Protein AF-A0A521QJ31-F1 (afdb_monomer)

Radius of gyration: 29.74 Å; Cα contacts (8 Å, |Δi|>4): 534; chains: 1; bounding box: 74×97×66 Å

Sequence (325 aa):
MDFHLERGLRLHTEPQYKNLYKWAINEVNAEGRPIGGDQIPWRWSLDFTATSCVLRDSFQIRQPLGFSFTTSNSDGTTSQQETGGQEDRSERSQVIRLELRPGSPRDTDGYDRQTKFSMFGTDRTIQKFELCITSLASNDEQERCTVWGCPSYTTEIDFRDETTDDCIVFSLSVKPEAFTRYIEKIDRGLVDDVHFSVGHVDGFYSEWSPSISTSRVKVLTSDQEHKVTLPTDREFEVPRLGRIGEVSLSINRHLELVDNPPHAHAVEPKTEVGAGIELRAPQATTNLQALTDSPMMHVLQSLKRAAWLSAWALGLLLVVILLRR

Foldseek 3Di:
DAFPFQWAKAKAQDFPPCVVDRIFMFTAHPVRHGDDHGWDQQFFKWKKWFPDKDKDKDKDWDDPPQPQDFDQDPVRDTDRDRPPDPPGDIDIWIKIKTWIATDDVVCVPDPQQGAFEDARRDPDTAPTEMEIEGEDPAPPDDKFKFKAWADWDWDQDPNDTDIDHTYMYMYTYDHPVVVVVVVVCVVVVQFPIKMKMFGRFFQWIDHDDPDSGDNYIYGAADCVRHPYHYDPPDDDDRGHGIHTPDIDMDGHGDDPDDPPPPDDDDDDDDDDDDDDDDDDDDDPDDPPPPPPPDPVVVVVVVVVVVVVVVVVVVVVVVVVVVVVD

Solvent-accessible surface area (backbone atoms only — not comparable to full-atom values): 19413 Å² total; per-residue (Å²): 122,52,66,74,62,79,33,46,39,34,60,35,70,76,35,97,56,49,93,82,34,74,47,24,39,29,36,17,45,97,88,67,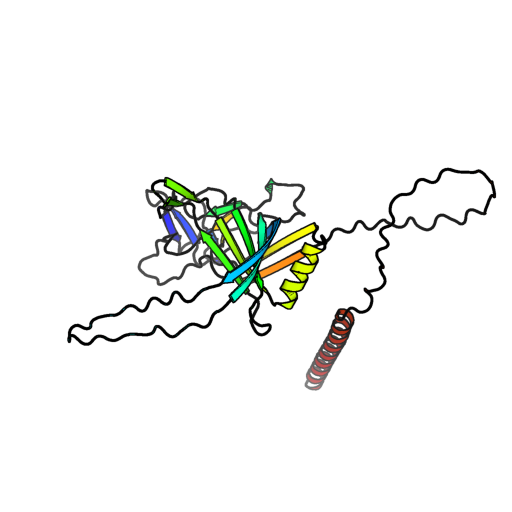47,76,49,84,65,56,30,31,82,40,57,56,66,47,45,24,25,49,79,43,78,44,81,46,81,45,75,46,77,52,74,73,77,83,74,74,59,75,49,72,44,97,86,73,50,74,50,79,58,76,74,75,80,66,69,80,53,71,48,74,50,58,38,42,39,30,38,38,40,67,30,56,82,86,50,76,91,42,80,88,64,43,46,41,39,20,42,63,28,50,87,56,69,53,74,45,34,34,41,38,37,34,55,42,95,45,80,87,59,79,68,47,52,36,38,47,56,46,71,27,28,41,43,78,55,95,93,36,83,46,74,47,70,37,36,38,40,36,41,37,37,34,40,46,72,59,42,51,55,50,50,55,33,54,78,68,69,53,59,71,48,39,40,39,35,43,17,39,35,35,15,35,20,21,62,88,61,101,55,84,62,62,59,50,35,37,37,36,42,50,66,91,80,50,63,64,46,68,62,94,89,58,97,72,88,76,70,32,43,37,53,47,73,38,80,48,78,47,78,39,63,87,73,87,77,76,76,74,73,76,80,76,71,93,73,76,89,78,90,78,91,80,86,87,84,89,83,89,74,89,82,81,83,74,83,88,77,84,76,83,86,54,75,64,61,60,54,58,53,53,52,55,54,52,55,53,52,54,53,51,52,53,52,52,51,53,52,54,58,60,75,73,108

Structure (mmCIF, N/CA/C/O backbone):
data_AF-A0A521QJ31-F1
#
_entry.id   AF-A0A521QJ31-F1
#
loop_
_atom_site.group_PDB
_atom_site.id
_atom_site.type_symbol
_atom_site.label_atom_id
_atom_site.label_alt_id
_atom_site.label_comp_id
_atom_site.label_asym_id
_atom_site.label_entity_id
_atom_site.label_seq_id
_atom_site.pdbx_PDB_ins_code
_atom_site.Cartn_x
_atom_site.Cartn_y
_atom_site.Cartn_z
_atom_site.occupancy
_atom_site.B_iso_or_equiv
_atom_site.auth_seq_id
_atom_site.auth_comp_id
_atom_site.auth_asym_id
_atom_site.auth_atom_id
_atom_site.pdbx_PDB_model_num
ATOM 1 N N . MET A 1 1 ? -20.175 8.462 -5.885 1.00 88.44 1 MET A N 1
ATOM 2 C CA . MET A 1 1 ? -19.552 7.166 -5.565 1.00 88.44 1 MET A CA 1
ATOM 3 C C . MET A 1 1 ? -20.088 6.766 -4.219 1.00 88.44 1 MET A C 1
ATOM 5 O O . MET A 1 1 ? -19.939 7.544 -3.280 1.00 88.44 1 MET A O 1
ATOM 9 N N . ASP A 1 2 ? -20.722 5.605 -4.154 1.00 93.94 2 ASP A N 1
ATOM 10 C CA . ASP A 1 2 ? -21.315 5.109 -2.918 1.00 93.94 2 ASP A CA 1
ATOM 11 C C . ASP A 1 2 ? -20.394 4.041 -2.339 1.00 93.94 2 ASP A C 1
ATOM 13 O O . ASP A 1 2 ? -20.314 2.926 -2.853 1.00 93.94 2 ASP A O 1
ATOM 17 N N . PHE A 1 3 ? -19.640 4.412 -1.304 1.00 97.31 3 PHE A N 1
ATOM 18 C CA . PHE A 1 3 ? -18.708 3.504 -0.642 1.00 97.31 3 PHE A CA 1
ATOM 19 C C . PHE A 1 3 ? -19.457 2.496 0.231 1.00 97.31 3 PHE A C 1
ATOM 21 O O . PHE A 1 3 ? -20.322 2.851 1.034 1.00 97.31 3 PHE A O 1
ATOM 28 N N . HIS A 1 4 ? -19.084 1.227 0.116 1.00 97.75 4 HIS A N 1
ATOM 29 C CA . HIS A 1 4 ? -19.705 0.114 0.824 1.00 97.75 4 HIS A CA 1
ATOM 30 C C . HIS A 1 4 ? -19.097 -0.067 2.224 1.00 97.75 4 HIS A C 1
ATOM 32 O O . HIS A 1 4 ? -18.403 -1.052 2.496 1.00 97.75 4 HIS A O 1
ATOM 38 N N . LEU A 1 5 ? -19.332 0.888 3.124 1.00 97.69 5 LEU A N 1
ATOM 39 C CA . LEU A 1 5 ? -18.889 0.822 4.521 1.00 97.69 5 LEU A CA 1
ATOM 40 C C . LEU A 1 5 ? -20.028 0.363 5.438 1.00 97.69 5 LEU A C 1
ATOM 42 O O . LEU A 1 5 ? -21.150 0.853 5.347 1.00 97.69 5 LEU A O 1
ATOM 46 N N . GLU A 1 6 ? -19.736 -0.564 6.348 1.00 97.75 6 GLU A N 1
ATOM 47 C CA . GLU A 1 6 ? -20.725 -1.182 7.245 1.00 97.75 6 GLU A CA 1
ATOM 48 C C . GLU A 1 6 ? -20.716 -0.553 8.648 1.00 97.75 6 GLU A C 1
ATOM 50 O O . GLU A 1 6 ? -21.650 -0.741 9.430 1.00 97.75 6 GLU A O 1
ATOM 55 N N . ARG A 1 7 ? -19.637 0.156 9.004 1.00 98.06 7 ARG A N 1
ATOM 56 C CA . ARG A 1 7 ? -19.376 0.659 10.360 1.00 98.06 7 ARG A CA 1
ATOM 57 C C . ARG A 1 7 ? -18.834 2.079 10.319 1.00 98.06 7 ARG A C 1
ATOM 59 O O . ARG A 1 7 ? -18.103 2.455 9.406 1.00 98.06 7 ARG A O 1
ATOM 66 N N . GLY A 1 8 ? -19.159 2.850 11.352 1.00 98.06 8 GLY A N 1
ATOM 67 C CA . GLY A 1 8 ? -18.552 4.157 11.581 1.00 98.06 8 GLY A CA 1
ATOM 68 C C . GLY A 1 8 ? -17.156 4.028 12.184 1.00 98.06 8 GLY A C 1
ATOM 69 O O . GLY A 1 8 ? -16.793 2.979 12.714 1.00 98.06 8 GLY A O 1
ATOM 70 N N . LEU A 1 9 ? -16.385 5.115 12.158 1.00 98.25 9 LEU A N 1
ATOM 71 C CA . LEU A 1 9 ? -15.054 5.183 12.761 1.00 98.25 9 LEU A CA 1
ATOM 72 C C . LEU A 1 9 ? -15.010 6.286 13.818 1.00 98.25 9 LEU A C 1
ATOM 74 O O . LEU A 1 9 ? -15.545 7.383 13.617 1.00 98.25 9 LEU A O 1
ATOM 78 N N . ARG A 1 10 ? -14.340 6.015 14.938 1.00 97.38 10 ARG A N 1
ATOM 79 C CA . ARG A 1 10 ? -14.150 6.979 16.026 1.00 97.38 10 ARG A CA 1
ATOM 80 C C . ARG A 1 10 ? -12.715 6.950 16.533 1.00 97.38 10 ARG A C 1
ATOM 82 O O . ARG A 1 10 ? -12.169 5.877 16.788 1.00 97.38 10 ARG A O 1
ATOM 89 N N . LEU A 1 11 ? -12.137 8.133 16.735 1.00 97.44 11 LEU A N 1
ATOM 90 C CA . LEU A 1 11 ? -10.867 8.276 17.440 1.00 97.44 11 LEU A CA 1
ATOM 91 C C . LEU A 1 11 ? -11.075 8.023 18.941 1.00 97.44 11 LEU A C 1
ATOM 93 O O . LEU A 1 11 ? -11.927 8.646 19.574 1.00 97.44 11 LEU A O 1
ATOM 97 N N . HIS A 1 12 ? -10.281 7.127 19.515 1.00 96.12 12 HIS A N 1
ATOM 98 C CA . HIS A 1 12 ? -10.313 6.764 20.925 1.00 96.12 12 HIS A CA 1
ATOM 99 C C . HIS A 1 12 ? -9.060 7.291 21.634 1.00 96.12 12 HIS A C 1
ATOM 101 O O . HIS A 1 12 ? -7.941 6.891 21.319 1.00 96.12 12 HIS A O 1
ATOM 107 N N . THR A 1 13 ? -9.233 8.212 22.585 1.00 95.19 13 THR A N 1
ATOM 108 C CA . THR A 1 13 ? -8.124 8.894 23.284 1.00 95.19 13 THR A CA 1
ATOM 109 C C . THR A 1 13 ? -7.684 8.217 24.581 1.00 95.19 13 THR A C 1
ATOM 111 O O . THR A 1 13 ? -6.705 8.647 25.186 1.00 95.19 13 THR A O 1
ATOM 114 N N . GLU A 1 14 ? -8.392 7.178 25.023 1.00 95.44 14 GLU A N 1
ATOM 115 C CA . GLU A 1 14 ? -8.079 6.421 26.240 1.00 95.44 14 GLU A CA 1
ATOM 116 C C . GLU A 1 14 ? -7.943 4.917 25.941 1.00 95.44 14 GLU A C 1
ATOM 118 O O . GLU A 1 14 ? -8.670 4.105 26.512 1.00 95.44 14 GLU A O 1
ATOM 123 N N . PRO A 1 15 ? -7.023 4.518 25.040 1.00 95.81 15 PRO A N 1
ATOM 124 C CA . PRO A 1 15 ? -6.891 3.120 24.654 1.00 95.81 15 PRO A CA 1
ATOM 125 C C . PRO A 1 15 ? -6.447 2.247 25.834 1.00 95.81 15 PRO A C 1
ATOM 127 O O . PRO A 1 15 ? -5.808 2.720 26.783 1.00 95.81 15 PRO A O 1
ATOM 130 N N . GLN A 1 16 ? -6.708 0.943 25.736 1.00 94.62 16 GLN A N 1
ATOM 131 C CA . GLN A 1 16 ? -6.371 -0.050 26.762 1.00 94.62 16 GLN A CA 1
ATOM 132 C C . GLN A 1 16 ? -4.899 0.040 27.206 1.00 94.62 16 GLN A C 1
ATOM 134 O O . GLN A 1 16 ? -4.592 -0.071 28.393 1.00 94.62 16 GLN A O 1
ATOM 139 N N . TYR A 1 17 ? -3.993 0.302 26.260 1.00 93.62 17 TYR A N 1
ATOM 140 C CA . TYR A 1 17 ? -2.549 0.419 26.478 1.00 93.62 17 TYR A CA 1
ATOM 141 C C . TYR A 1 17 ? -2.056 1.870 26.369 1.00 93.62 17 TYR A C 1
ATOM 143 O O . TYR A 1 17 ? -1.097 2.167 25.651 1.00 93.62 17 TYR A O 1
ATOM 151 N N . LYS A 1 18 ? -2.703 2.799 27.087 1.00 94.75 18 LYS A N 1
ATOM 152 C CA . LYS A 1 18 ? -2.396 4.245 27.039 1.00 94.75 18 LYS A CA 1
ATOM 153 C C . LYS A 1 18 ? -0.948 4.636 27.369 1.00 94.75 18 LYS A C 1
ATOM 155 O O . LYS A 1 18 ? -0.493 5.720 27.016 1.00 94.75 18 LYS A O 1
ATOM 160 N N . ASN A 1 19 ? -0.225 3.772 28.079 1.00 94.75 19 ASN A N 1
ATOM 161 C CA . ASN A 1 19 ? 1.196 3.939 28.385 1.00 94.75 19 ASN A CA 1
ATOM 162 C C . ASN A 1 19 ? 2.100 3.728 27.159 1.00 94.75 19 ASN A C 1
ATOM 164 O O . ASN A 1 19 ? 3.226 4.219 27.152 1.00 94.75 19 ASN A O 1
ATOM 168 N N . LEU A 1 20 ? 1.619 3.004 26.145 1.00 94.12 20 LEU A N 1
ATOM 169 C CA . LEU A 1 20 ? 2.332 2.734 24.897 1.00 94.12 20 LEU A CA 1
ATOM 170 C C . LEU A 1 20 ? 1.804 3.598 23.744 1.00 94.12 20 LEU A C 1
ATOM 172 O O . LEU A 1 20 ? 2.589 4.073 22.923 1.00 94.12 20 LEU A O 1
ATOM 176 N N . TYR A 1 21 ? 0.491 3.844 23.704 1.00 94.50 21 TYR A N 1
ATOM 177 C CA . TYR A 1 21 ? -0.170 4.568 22.617 1.00 94.50 21 TYR A CA 1
ATOM 178 C C . TYR A 1 21 ? -1.098 5.642 23.167 1.00 94.50 21 TYR A C 1
ATOM 180 O O . TYR A 1 21 ? -1.925 5.382 24.029 1.00 94.50 21 TYR A O 1
ATOM 188 N N . LYS A 1 22 ? -0.984 6.866 22.648 1.00 95.69 22 LYS A N 1
ATOM 189 C CA . LYS A 1 22 ? -1.794 8.003 23.117 1.00 95.69 22 LYS A CA 1
ATOM 190 C C . LYS A 1 22 ? -3.234 7.985 22.596 1.00 95.69 22 LYS A C 1
ATOM 192 O O . LYS A 1 22 ? -4.064 8.732 23.101 1.00 95.69 22 LYS A O 1
ATOM 197 N N . TRP A 1 23 ? -3.494 7.206 21.553 1.00 96.81 23 TRP A N 1
ATOM 198 C CA . TRP A 1 23 ? -4.778 7.119 20.873 1.00 96.81 23 TRP A CA 1
ATOM 199 C C . TRP A 1 23 ? -4.849 5.822 20.058 1.00 96.81 23 TRP A C 1
ATOM 201 O O . TRP A 1 23 ? -3.821 5.201 19.776 1.00 96.81 23 TRP A O 1
ATOM 211 N N . ALA A 1 24 ? -6.064 5.445 19.681 1.00 97.81 24 ALA A N 1
ATOM 212 C CA . ALA A 1 24 ? -6.381 4.360 18.762 1.00 97.81 24 ALA A CA 1
ATOM 213 C C . ALA A 1 24 ? -7.616 4.729 17.924 1.00 97.81 24 ALA A C 1
ATOM 215 O O . ALA A 1 24 ? -8.259 5.752 18.169 1.00 97.81 24 ALA A O 1
ATOM 216 N N . ILE A 1 25 ? -7.964 3.904 16.942 1.00 98.31 25 ILE A N 1
ATOM 217 C CA . ILE A 1 25 ? -9.229 3.987 16.203 1.00 98.31 25 ILE A CA 1
ATOM 218 C C . ILE A 1 25 ? -10.083 2.785 16.592 1.00 98.31 25 ILE A C 1
ATOM 220 O O . ILE A 1 25 ? -9.584 1.661 16.655 1.00 98.31 25 ILE A O 1
ATOM 224 N N . ASN A 1 26 ? -11.375 3.011 16.821 1.00 98.31 26 ASN A N 1
ATOM 225 C CA . ASN A 1 26 ? -12.352 1.932 16.909 1.00 98.31 26 ASN A CA 1
ATOM 226 C C . ASN A 1 26 ? -13.338 2.021 15.747 1.00 98.31 26 ASN A C 1
ATOM 228 O O . ASN A 1 26 ? -13.787 3.110 15.373 1.00 98.31 26 ASN A O 1
ATOM 232 N N . GLU A 1 27 ? -13.723 0.858 15.232 1.00 98.44 27 GLU A N 1
ATOM 233 C CA . GLU A 1 27 ? -14.945 0.729 14.447 1.00 98.44 27 GLU A CA 1
ATOM 234 C C . GLU A 1 27 ? -16.137 0.785 15.406 1.00 98.44 27 GLU A C 1
ATOM 236 O O . GLU A 1 27 ? -16.082 0.239 16.508 1.00 98.44 27 GLU A O 1
ATOM 241 N N . VAL A 1 28 ? -17.213 1.460 15.016 1.00 98.38 28 VAL A N 1
ATOM 242 C CA . VAL A 1 28 ? -18.441 1.568 15.805 1.00 98.38 28 VAL A CA 1
ATOM 243 C C . VAL A 1 28 ? -19.641 1.100 14.994 1.00 98.38 28 VAL A C 1
ATOM 245 O O . VAL A 1 28 ? -19.730 1.332 13.788 1.00 98.38 28 VAL A O 1
ATOM 248 N N . ASN A 1 29 ? -20.573 0.430 15.662 1.00 97.88 29 ASN A N 1
ATOM 249 C CA . ASN A 1 29 ? -21.827 -0.004 15.058 1.00 97.88 29 ASN A CA 1
ATOM 250 C C . ASN A 1 29 ? -22.826 1.162 14.901 1.00 97.88 29 ASN A C 1
ATOM 252 O O . ASN A 1 29 ? -22.534 2.302 15.271 1.00 97.88 29 ASN A O 1
ATOM 256 N N . ALA A 1 30 ? -24.023 0.871 14.382 1.00 97.25 30 ALA A N 1
ATOM 257 C CA . ALA A 1 30 ? -25.091 1.859 14.209 1.00 97.25 30 ALA A CA 1
ATOM 258 C C . ALA A 1 30 ? -25.530 2.537 15.525 1.00 97.25 30 ALA A C 1
ATOM 260 O O . ALA A 1 30 ? -25.924 3.700 15.513 1.00 97.25 30 ALA A O 1
ATOM 261 N N . GLU A 1 31 ? -25.408 1.861 16.673 1.00 97.62 31 GLU A N 1
ATOM 262 C CA . GLU A 1 31 ? -25.688 2.436 17.997 1.00 97.62 31 GLU A CA 1
ATOM 263 C C . GLU A 1 31 ? -24.493 3.206 18.596 1.00 97.62 31 GLU A C 1
ATOM 265 O O . GLU A 1 31 ? -24.546 3.634 19.751 1.00 97.62 31 GLU A O 1
ATOM 270 N N . GLY A 1 32 ? -23.392 3.363 17.852 1.00 96.75 32 GLY A N 1
ATOM 271 C CA . GLY A 1 32 ? -22.175 4.042 18.306 1.00 96.75 32 GLY A CA 1
ATOM 272 C C . GLY A 1 32 ? -21.333 3.241 19.309 1.00 96.75 32 GLY A C 1
ATOM 273 O O . GLY A 1 32 ? -20.433 3.799 19.949 1.00 96.75 32 GLY A O 1
ATOM 274 N N . ARG A 1 33 ? -21.608 1.942 19.474 1.00 97.75 33 ARG A N 1
ATOM 275 C CA . ARG A 1 33 ? -20.837 1.037 20.337 1.00 97.75 33 ARG A CA 1
ATOM 276 C C . ARG A 1 33 ? -19.605 0.520 19.593 1.00 97.75 33 ARG A C 1
ATOM 278 O O . ARG A 1 33 ? -19.727 0.171 18.419 1.00 97.75 33 ARG A O 1
ATOM 285 N N . PRO A 1 34 ? -18.437 0.444 20.252 1.00 97.38 34 PRO A N 1
ATOM 286 C CA . PRO A 1 34 ? -17.227 -0.074 19.625 1.00 97.38 34 PRO A CA 1
ATOM 287 C C . PRO A 1 34 ? -17.371 -1.559 19.258 1.00 97.38 34 PRO A C 1
ATOM 289 O O . PRO A 1 34 ? -17.952 -2.339 20.015 1.00 97.38 34 PRO A O 1
ATOM 292 N N . ILE A 1 35 ? -16.821 -1.936 18.105 1.00 97.06 35 ILE A N 1
ATOM 293 C CA . ILE A 1 35 ? -16.657 -3.310 17.624 1.00 97.06 35 ILE A CA 1
ATOM 294 C C . ILE A 1 35 ? -15.154 -3.586 17.489 1.00 97.06 35 ILE A C 1
ATOM 296 O O . ILE A 1 35 ? -14.428 -2.790 16.896 1.00 97.06 35 ILE A O 1
ATOM 300 N N . GLY A 1 36 ? -14.703 -4.736 17.995 1.00 96.12 36 GLY A N 1
ATOM 301 C CA . GLY A 1 36 ? -13.293 -5.135 17.943 1.00 96.12 36 GLY A CA 1
ATOM 302 C C . GLY A 1 36 ? -12.413 -4.404 18.961 1.00 96.12 36 GLY A C 1
ATOM 303 O O . GLY A 1 36 ? -12.913 -3.713 19.853 1.00 96.12 36 GLY A O 1
ATOM 304 N N . GLY A 1 37 ? -11.099 -4.611 18.862 1.00 96.69 37 GLY A N 1
ATOM 305 C CA . GLY A 1 37 ? -10.112 -3.962 19.722 1.00 96.69 37 GLY A CA 1
ATOM 306 C C . GLY A 1 37 ? -9.680 -2.572 19.245 1.00 96.69 37 GLY A C 1
ATOM 307 O O . GLY A 1 37 ? -10.055 -2.094 18.170 1.00 96.69 37 GLY A O 1
ATOM 308 N N . ASP A 1 38 ? -8.839 -1.934 20.057 1.00 98.12 38 ASP A N 1
ATOM 309 C CA . ASP A 1 38 ? -8.151 -0.690 19.711 1.00 98.12 38 ASP A CA 1
ATOM 310 C C . ASP A 1 38 ? -7.189 -0.912 18.535 1.00 98.12 38 ASP A C 1
ATOM 312 O O . ASP A 1 38 ? -6.227 -1.674 18.646 1.00 98.12 38 ASP A O 1
ATOM 316 N N . GLN A 1 39 ? -7.426 -0.218 17.419 1.00 98.25 39 GLN A N 1
ATOM 317 C CA . GLN A 1 39 ? -6.543 -0.242 16.255 1.00 98.25 39 GLN A CA 1
ATOM 318 C C . GLN A 1 39 ? -5.505 0.876 16.373 1.00 98.25 39 GLN A C 1
ATOM 320 O O . GLN A 1 39 ? -5.842 2.062 16.385 1.00 98.25 39 GLN A O 1
ATOM 325 N N . ILE A 1 40 ? -4.233 0.506 16.451 1.00 98.06 40 ILE A N 1
ATOM 326 C CA . ILE A 1 40 ? -3.090 1.412 16.603 1.00 98.06 40 ILE A CA 1
ATOM 327 C C . ILE A 1 40 ? -2.230 1.412 15.334 1.00 98.06 40 ILE A C 1
ATOM 329 O O . ILE A 1 40 ? -2.221 0.407 14.622 1.00 98.06 40 ILE A O 1
ATOM 333 N N . PRO A 1 41 ? -1.494 2.499 15.029 1.00 97.94 41 PRO A N 1
ATOM 334 C CA . PRO A 1 41 ? -0.629 2.539 13.854 1.00 97.94 41 PRO A CA 1
ATOM 335 C C . PRO A 1 41 ? 0.368 1.377 13.828 1.00 97.94 41 PRO A C 1
ATOM 337 O O . PRO A 1 41 ? 1.163 1.205 14.760 1.00 97.94 41 PRO A O 1
ATOM 340 N N . TRP A 1 42 ? 0.349 0.606 12.744 1.00 97.75 42 TRP A N 1
ATOM 341 C CA . TRP A 1 42 ? 1.284 -0.486 12.517 1.00 97.75 42 TRP A CA 1
ATOM 342 C C . TRP A 1 42 ? 2.604 0.064 11.979 1.00 97.75 42 TRP A C 1
ATOM 344 O O . TRP A 1 42 ? 2.645 0.739 10.953 1.00 97.75 42 TRP A O 1
ATOM 354 N N . ARG A 1 43 ? 3.701 -0.197 12.694 1.00 96.38 43 ARG A N 1
ATOM 355 C CA . ARG A 1 43 ? 5.019 0.376 12.369 1.00 96.38 43 ARG A CA 1
ATOM 356 C C . ARG A 1 43 ? 6.005 -0.617 11.771 1.00 96.38 43 ARG A C 1
ATOM 358 O O . ARG A 1 43 ? 6.975 -0.180 11.167 1.00 96.38 43 ARG A O 1
ATOM 365 N N . TRP A 1 44 ? 5.773 -1.913 11.941 1.00 96.81 44 TRP A N 1
ATOM 366 C CA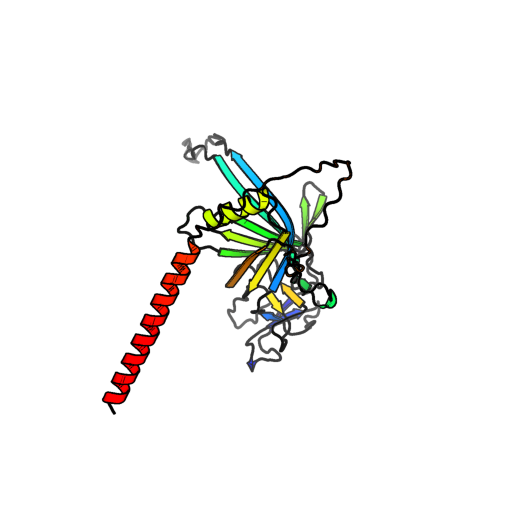 . TRP A 1 44 ? 6.681 -2.949 11.457 1.00 96.81 44 TRP A CA 1
ATOM 367 C C . TRP A 1 44 ? 6.491 -3.216 9.966 1.00 96.81 44 TRP A C 1
ATOM 369 O O . TRP A 1 44 ? 5.500 -2.798 9.364 1.00 96.81 44 TRP A O 1
ATOM 379 N N . SER A 1 45 ? 7.453 -3.919 9.378 1.00 96.88 45 SER A N 1
ATOM 380 C CA . SER A 1 45 ? 7.414 -4.283 7.968 1.00 96.88 45 SER A CA 1
ATOM 381 C C . SER A 1 45 ? 6.308 -5.299 7.674 1.00 96.88 45 SER A C 1
ATOM 383 O O . SER A 1 45 ? 5.978 -6.151 8.501 1.00 96.88 45 SER A O 1
ATOM 385 N N . LEU A 1 46 ? 5.730 -5.191 6.484 1.00 97.19 46 LEU A N 1
ATOM 386 C CA . LEU A 1 46 ? 4.775 -6.122 5.905 1.00 97.19 46 LEU A CA 1
ATOM 387 C C . LEU A 1 46 ? 5.317 -6.566 4.556 1.00 97.19 46 LEU A C 1
ATOM 389 O O . LEU A 1 46 ? 5.650 -5.734 3.710 1.00 97.19 46 LEU A O 1
ATOM 393 N N . ASP A 1 47 ? 5.390 -7.877 4.376 1.00 96.50 47 ASP A N 1
ATOM 394 C CA . ASP A 1 47 ? 5.930 -8.488 3.173 1.00 96.50 47 ASP A CA 1
ATOM 395 C C . ASP A 1 47 ? 4.819 -8.848 2.191 1.00 96.50 47 ASP A C 1
ATOM 397 O O . ASP A 1 47 ? 3.700 -9.201 2.570 1.00 96.50 47 ASP A O 1
ATOM 401 N N . PHE A 1 48 ? 5.162 -8.780 0.915 1.00 97.06 48 PHE A N 1
ATOM 402 C CA . PHE A 1 48 ? 4.335 -9.136 -0.218 1.00 97.06 48 PHE A CA 1
ATOM 403 C C . PHE A 1 48 ? 5.186 -9.908 -1.225 1.00 97.06 48 PHE A C 1
ATOM 405 O O . PHE A 1 48 ? 6.349 -9.583 -1.475 1.00 97.06 48 PHE A O 1
ATOM 412 N N . THR A 1 49 ? 4.581 -10.909 -1.847 1.00 96.88 49 THR A N 1
ATOM 413 C CA . THR A 1 49 ? 5.173 -11.690 -2.933 1.00 96.88 49 THR A CA 1
ATOM 414 C C . THR A 1 49 ? 4.420 -11.392 -4.218 1.00 96.88 49 THR A C 1
ATOM 416 O O . THR A 1 49 ? 3.189 -11.458 -4.229 1.00 96.88 49 THR A O 1
ATOM 419 N N . ALA A 1 50 ? 5.126 -11.082 -5.302 1.00 97.56 50 ALA A N 1
ATOM 420 C CA . ALA A 1 50 ? 4.482 -10.904 -6.595 1.00 97.56 50 ALA A CA 1
ATOM 421 C C . ALA A 1 50 ? 3.964 -12.240 -7.144 1.00 97.56 50 ALA A C 1
ATOM 423 O O . ALA A 1 50 ? 4.670 -13.246 -7.127 1.00 97.56 50 ALA A O 1
ATOM 424 N N . THR A 1 51 ? 2.736 -12.237 -7.652 1.00 96.81 51 THR A N 1
ATOM 425 C CA . THR A 1 51 ? 2.092 -13.382 -8.315 1.00 96.81 51 THR A CA 1
ATOM 426 C C . THR A 1 51 ? 2.017 -13.215 -9.828 1.00 96.81 51 THR A C 1
ATOM 428 O O . THR A 1 51 ? 1.826 -14.192 -10.544 1.00 96.81 51 THR A O 1
ATOM 431 N N . SER A 1 52 ? 2.169 -11.985 -10.320 1.00 97.81 52 SER A N 1
ATOM 432 C CA . SER A 1 52 ? 2.189 -11.640 -11.740 1.00 97.81 52 SER A CA 1
ATOM 433 C C . SER A 1 52 ? 3.110 -10.443 -11.962 1.00 97.81 52 SER A C 1
ATOM 435 O O . SER A 1 52 ? 3.251 -9.597 -11.076 1.00 97.81 52 SER A O 1
ATOM 437 N N . CYS A 1 53 ? 3.734 -10.366 -13.138 1.00 98.00 53 CYS A N 1
ATOM 438 C CA . CYS A 1 53 ? 4.592 -9.261 -13.552 1.00 98.00 53 CYS A CA 1
ATOM 439 C C . CYS A 1 53 ? 4.298 -8.896 -15.009 1.00 98.00 53 CYS A C 1
ATOM 441 O O . CYS A 1 53 ? 4.438 -9.727 -15.905 1.00 98.00 53 CYS A O 1
ATOM 443 N N . VAL A 1 54 ? 3.925 -7.641 -15.251 1.00 97.75 54 VAL A N 1
ATOM 444 C CA . VAL A 1 54 ? 3.610 -7.106 -16.578 1.00 97.75 54 VAL A CA 1
ATOM 445 C C . VAL A 1 54 ? 4.473 -5.879 -16.842 1.00 97.75 54 VAL A C 1
ATOM 447 O O . VAL A 1 54 ? 4.360 -4.871 -16.145 1.00 97.75 54 VAL A O 1
ATOM 450 N N . LEU A 1 55 ? 5.303 -5.941 -17.882 1.00 97.50 55 LEU A N 1
ATOM 451 C CA . LEU A 1 55 ? 5.966 -4.763 -18.435 1.00 97.50 55 LEU A CA 1
ATOM 452 C C . LEU A 1 55 ? 5.034 -4.107 -19.457 1.00 97.50 55 LEU A C 1
ATOM 454 O O . LEU A 1 55 ? 4.719 -4.693 -20.492 1.00 97.50 55 LEU A O 1
ATOM 458 N N . ARG A 1 56 ? 4.582 -2.887 -19.166 1.00 97.06 56 ARG A N 1
ATOM 459 C CA . ARG A 1 56 ? 3.749 -2.087 -20.064 1.00 97.06 56 ARG A CA 1
ATOM 460 C C . ARG A 1 56 ? 4.581 -0.972 -20.679 1.00 97.06 56 ARG A C 1
ATOM 462 O O . ARG A 1 56 ? 5.110 -0.130 -19.960 1.00 97.06 56 ARG A O 1
ATOM 469 N N . ASP A 1 57 ? 4.622 -0.935 -22.004 1.00 95.50 57 ASP A N 1
ATOM 470 C CA . ASP A 1 57 ? 5.114 0.203 -22.779 1.00 95.50 57 ASP A CA 1
ATOM 471 C C . ASP A 1 57 ? 3.916 0.983 -23.325 1.00 95.50 57 ASP A C 1
ATOM 473 O O . ASP A 1 57 ? 2.948 0.403 -23.824 1.00 95.50 57 ASP A O 1
ATOM 477 N N . SER A 1 58 ? 3.941 2.299 -23.172 1.00 92.88 58 SER A N 1
ATOM 478 C CA . SER A 1 58 ? 2.871 3.184 -23.603 1.00 92.88 58 SER A CA 1
ATOM 479 C C . SER A 1 58 ? 3.446 4.429 -24.255 1.00 92.88 58 SER A C 1
ATOM 481 O O . SER A 1 58 ? 4.480 4.956 -23.849 1.00 92.88 58 SER A O 1
ATOM 483 N N . PHE A 1 59 ? 2.759 4.901 -25.284 1.00 91.81 59 PHE A N 1
ATOM 484 C CA . PHE A 1 59 ? 3.134 6.088 -26.027 1.00 91.81 59 PHE A CA 1
ATOM 485 C C . PHE A 1 59 ? 1.877 6.907 -26.279 1.00 91.81 59 PHE A C 1
ATOM 487 O O . PHE A 1 59 ? 0.892 6.393 -26.813 1.00 91.81 59 PHE A O 1
ATOM 494 N N . GLN A 1 60 ? 1.903 8.167 -25.861 1.00 87.69 60 GLN A N 1
ATOM 495 C CA . GLN A 1 60 ? 0.805 9.098 -26.037 1.00 87.69 60 GLN A CA 1
ATOM 496 C C . GLN A 1 60 ? 1.265 10.262 -26.914 1.00 87.69 60 GLN A C 1
ATOM 498 O O . GLN A 1 60 ? 2.207 10.977 -26.574 1.00 87.69 60 GLN A O 1
ATOM 503 N N . ILE A 1 61 ? 0.559 10.471 -28.027 1.00 86.88 61 ILE A N 1
ATOM 504 C CA . ILE A 1 61 ? 0.651 11.703 -28.814 1.00 86.88 61 ILE A CA 1
ATOM 505 C C . ILE A 1 61 ? -0.491 12.597 -28.357 1.00 86.88 61 ILE A C 1
ATOM 507 O O . ILE A 1 61 ? -1.661 12.269 -28.563 1.00 86.88 61 ILE A O 1
ATOM 511 N N . ARG A 1 62 ? -0.163 13.731 -27.743 1.00 82.00 62 ARG A N 1
ATOM 512 C CA . ARG A 1 62 ? -1.136 14.801 -27.530 1.00 82.00 62 ARG A CA 1
ATOM 513 C C . ARG A 1 62 ? -1.047 15.740 -28.719 1.00 82.00 62 ARG A C 1
ATOM 515 O O . ARG A 1 62 ? -0.136 16.553 -28.780 1.00 82.00 62 ARG A O 1
ATOM 522 N N . GLN A 1 63 ? -1.975 15.597 -29.662 1.00 79.31 63 GLN A N 1
ATOM 523 C CA . GLN A 1 63 ? -2.141 16.610 -30.696 1.00 79.31 63 GLN A CA 1
ATOM 524 C C . GLN A 1 63 ? -2.761 17.847 -30.041 1.00 79.31 63 GLN A C 1
ATOM 526 O O . GLN A 1 63 ? -3.770 17.699 -29.338 1.00 79.31 63 GLN A O 1
ATOM 531 N N . PRO A 1 64 ? -2.202 19.049 -30.239 1.00 73.50 64 PRO A N 1
ATOM 532 C CA . PRO A 1 64 ? -2.872 20.268 -29.837 1.00 73.50 64 PRO A CA 1
ATOM 533 C C . PRO A 1 64 ? -4.171 20.338 -30.635 1.00 73.50 64 PRO A C 1
ATOM 535 O O . PRO A 1 64 ? -4.180 20.592 -31.839 1.00 73.50 64 PRO A O 1
ATOM 538 N N . LEU A 1 65 ? -5.291 20.058 -29.971 1.00 67.25 65 LEU A N 1
ATOM 539 C CA . LEU A 1 65 ? -6.595 20.369 -30.523 1.00 67.25 65 LEU A CA 1
ATOM 540 C C . LEU A 1 65 ? -6.648 21.892 -30.610 1.00 67.25 65 LEU A C 1
ATOM 542 O O . LEU A 1 65 ? -6.876 22.566 -29.609 1.00 67.25 65 LEU A O 1
ATOM 546 N N . GLY A 1 66 ? -6.366 22.424 -31.800 1.00 60.66 66 GLY A N 1
ATOM 547 C CA . GLY A 1 66 ? -6.408 23.847 -32.125 1.00 60.66 66 GLY A CA 1
ATOM 548 C C . GLY A 1 66 ? -7.834 24.393 -32.119 1.00 60.66 66 GLY A C 1
ATOM 549 O O . GLY A 1 66 ? -8.292 24.949 -33.112 1.00 60.66 66 GLY A O 1
ATOM 550 N N . PHE A 1 67 ? -8.564 24.208 -31.021 1.00 61.53 67 PHE A N 1
ATOM 551 C CA . PHE A 1 67 ? -9.818 24.900 -30.797 1.00 61.53 67 PHE A CA 1
ATOM 552 C C . PHE A 1 67 ? -9.500 26.335 -30.393 1.00 61.53 67 PHE A C 1
ATOM 554 O O . PHE A 1 67 ? -9.230 26.631 -29.230 1.00 61.53 67 PHE A O 1
ATOM 561 N N . SER A 1 68 ? -9.543 27.242 -31.364 1.00 58.16 68 SER A N 1
ATOM 562 C CA . SER A 1 68 ? -9.655 28.665 -31.077 1.00 58.16 68 SER A CA 1
ATOM 563 C C . SER A 1 68 ? -11.098 28.955 -30.666 1.00 58.16 68 SER A C 1
ATOM 565 O O . SER A 1 68 ? -12.007 29.068 -31.489 1.00 58.16 68 SER A O 1
ATOM 567 N N . PHE A 1 69 ? -11.347 29.054 -29.363 1.00 67.31 69 PHE A N 1
ATOM 568 C CA . PHE A 1 69 ? -12.622 29.583 -28.896 1.00 67.31 69 PHE A CA 1
ATOM 569 C C . PHE A 1 69 ? -12.576 31.103 -28.971 1.00 67.31 69 PHE A C 1
ATOM 571 O O . PHE A 1 69 ? -11.681 31.755 -28.436 1.00 67.31 69 PHE A O 1
ATOM 578 N N . THR A 1 70 ? -13.549 31.668 -29.675 1.00 67.69 70 THR A N 1
ATOM 579 C CA . THR A 1 70 ? -13.719 33.113 -29.758 1.00 67.69 70 THR A CA 1
ATOM 580 C C . THR A 1 70 ? -14.672 33.527 -28.645 1.00 67.69 70 THR A C 1
ATOM 582 O O . THR A 1 70 ? -15.875 33.294 -28.742 1.00 67.69 70 THR A O 1
ATOM 585 N N . THR A 1 71 ? -14.154 34.101 -27.564 1.00 72.19 71 THR A N 1
ATOM 586 C CA . THR A 1 71 ? -14.990 34.661 -26.497 1.00 72.19 71 THR A CA 1
ATOM 587 C C . THR A 1 71 ? -15.324 36.112 -26.821 1.00 72.19 71 THR A C 1
ATOM 589 O O . THR A 1 71 ? -14.432 36.952 -26.956 1.00 72.19 71 THR A O 1
ATOM 592 N N . SER A 1 72 ? -16.617 36.411 -26.966 1.00 71.81 72 SER A N 1
ATOM 593 C CA . SER A 1 72 ? -17.113 37.785 -27.032 1.00 71.81 72 SER A CA 1
ATOM 594 C C . SER A 1 72 ? -17.196 38.348 -25.618 1.00 71.81 72 SER A C 1
ATOM 596 O O . SER A 1 72 ? -17.978 37.853 -24.802 1.00 71.81 72 SER A O 1
ATOM 598 N N . ASN A 1 73 ? -16.406 39.374 -25.327 1.00 78.31 73 ASN A N 1
ATOM 599 C CA . ASN A 1 73 ? -16.509 40.087 -24.062 1.00 78.31 73 ASN A CA 1
ATOM 600 C C . ASN A 1 73 ? -17.793 40.938 -24.039 1.00 78.31 73 ASN A C 1
ATOM 602 O O . ASN A 1 73 ? -18.367 41.273 -25.079 1.00 78.31 73 ASN A O 1
ATOM 606 N N . SER A 1 74 ? -18.272 41.273 -22.840 1.00 79.25 74 SER A N 1
ATOM 607 C CA . SER A 1 74 ? -19.528 42.013 -22.628 1.00 79.25 74 SER A CA 1
ATOM 608 C C . SER A 1 74 ? -19.509 43.449 -23.168 1.00 79.25 74 SER A C 1
ATOM 610 O O . SER A 1 74 ? -20.562 44.065 -23.310 1.00 79.25 74 SER A O 1
ATOM 612 N N . ASP A 1 75 ? -18.332 43.969 -23.499 1.00 85.62 75 ASP A N 1
ATOM 613 C CA . ASP A 1 75 ? -18.103 45.254 -24.161 1.00 85.62 75 ASP A CA 1
ATOM 614 C C . ASP A 1 75 ? -18.172 45.166 -25.701 1.00 85.62 75 ASP A C 1
ATOM 616 O O . ASP A 1 75 ? -17.949 46.159 -26.392 1.00 85.62 75 ASP A O 1
ATOM 620 N N . GLY A 1 76 ? -18.503 43.992 -26.252 1.00 81.12 76 GLY A N 1
ATOM 621 C CA . GLY A 1 76 ? -18.566 43.744 -27.694 1.00 81.12 76 GLY A CA 1
ATOM 622 C C . GLY A 1 76 ? -17.197 43.512 -28.337 1.00 81.12 76 GLY A C 1
ATOM 623 O O . GLY A 1 76 ? -17.122 43.288 -29.548 1.00 81.12 76 GLY A O 1
ATOM 624 N N . THR A 1 77 ? -16.114 43.523 -27.555 1.00 81.00 77 THR A N 1
ATOM 625 C CA . THR A 1 77 ? -14.773 43.248 -28.068 1.00 81.00 77 THR A CA 1
ATOM 626 C C . THR A 1 77 ? -14.578 41.744 -28.211 1.00 81.00 77 THR A C 1
ATOM 628 O O . THR A 1 77 ? -14.791 40.964 -27.282 1.00 81.00 77 THR A O 1
ATOM 631 N N . THR A 1 78 ? -14.159 41.323 -29.400 1.00 75.62 78 THR A N 1
ATOM 632 C CA . THR A 1 78 ? -13.849 39.924 -29.691 1.00 75.62 78 THR A CA 1
ATOM 633 C C . THR A 1 78 ? -12.354 39.707 -29.499 1.00 75.62 78 THR A C 1
ATOM 635 O O . THR A 1 78 ? -11.559 40.195 -30.299 1.00 75.62 78 THR A O 1
ATOM 638 N N . SER A 1 79 ? -11.952 38.998 -28.445 1.00 72.31 79 SER A N 1
ATOM 639 C CA . SER A 1 79 ? -10.551 38.619 -28.235 1.00 72.31 79 SER A CA 1
ATOM 640 C C . SER A 1 79 ? -10.348 37.154 -28.611 1.00 72.31 79 SER A C 1
ATOM 642 O O . SER A 1 79 ? -10.926 36.266 -27.985 1.00 72.31 79 SER A O 1
ATOM 644 N N . GLN A 1 80 ? -9.519 36.901 -29.624 1.00 69.50 80 GLN A N 1
ATOM 645 C CA . GLN A 1 80 ? -8.995 35.564 -29.894 1.00 69.50 80 GLN A CA 1
ATOM 646 C C . GLN A 1 80 ? -7.884 35.284 -28.885 1.00 69.50 80 GLN A C 1
ATOM 648 O O . GLN A 1 80 ? -6.793 35.841 -28.980 1.00 69.50 80 GLN A O 1
ATOM 653 N N . GLN A 1 81 ? -8.179 34.463 -27.881 1.00 66.19 81 GLN A N 1
ATOM 654 C CA . GLN A 1 81 ? -7.160 33.984 -26.961 1.00 66.19 81 GLN A CA 1
ATOM 655 C C . GLN A 1 81 ? -6.577 32.694 -27.535 1.00 66.19 81 GLN A C 1
ATOM 657 O O . GLN A 1 81 ? -7.137 31.611 -27.368 1.00 66.19 81 GLN A O 1
ATOM 662 N N . GLU A 1 82 ? -5.451 32.816 -28.238 1.00 64.06 82 GLU A N 1
ATOM 663 C CA . GLU A 1 82 ? -4.626 31.661 -28.579 1.00 64.06 82 GLU A CA 1
ATOM 664 C C . GLU A 1 82 ? -4.127 31.054 -27.265 1.00 64.06 82 GLU A C 1
ATOM 666 O O . GLU A 1 82 ? -3.314 31.638 -26.544 1.00 64.06 82 GLU A O 1
ATOM 671 N N . THR A 1 83 ? -4.682 29.903 -26.891 1.00 60.31 83 THR A N 1
ATOM 672 C CA . THR A 1 83 ? -4.172 29.133 -25.760 1.00 60.31 83 THR A CA 1
ATOM 673 C C . THR A 1 83 ? -2.787 28.665 -26.184 1.00 60.31 83 THR A C 1
ATOM 675 O O . THR A 1 83 ? -2.683 27.868 -27.113 1.00 60.31 83 THR A O 1
ATOM 678 N N . GLY A 1 84 ? -1.744 29.266 -25.597 1.00 57.09 84 GLY A N 1
ATOM 679 C CA . GLY A 1 84 ? -0.354 29.119 -26.030 1.00 57.09 84 GLY A CA 1
ATOM 680 C C . GLY A 1 84 ? -0.036 27.682 -26.424 1.00 57.09 84 GLY A C 1
ATOM 681 O O . GLY A 1 84 ? -0.222 26.772 -25.616 1.00 57.09 84 GLY A O 1
ATOM 682 N N . GLY A 1 85 ? 0.375 27.505 -27.683 1.00 56.62 85 GLY A N 1
ATOM 683 C CA . GLY A 1 85 ? 0.643 26.211 -28.293 1.00 56.62 85 GLY A CA 1
ATOM 684 C C . GLY A 1 85 ? 1.610 25.410 -27.437 1.00 56.62 85 GLY A C 1
ATOM 685 O O . GLY A 1 85 ? 2.816 25.647 -27.448 1.00 56.62 85 GLY A O 1
ATOM 686 N N . GLN A 1 86 ? 1.066 24.475 -26.667 1.00 61.16 86 GLN A N 1
ATOM 687 C CA . GLN A 1 86 ? 1.853 23.457 -26.008 1.00 61.16 86 GLN A CA 1
ATOM 688 C C . GLN A 1 86 ? 2.420 22.591 -27.134 1.00 61.16 86 GLN A C 1
ATOM 690 O O . GLN A 1 86 ? 1.669 21.875 -27.793 1.00 61.16 86 GLN A O 1
ATOM 695 N N . GLU A 1 87 ? 3.716 22.761 -27.409 1.00 64.12 87 GLU A N 1
ATOM 696 C CA . GLU A 1 87 ? 4.458 22.018 -28.431 1.00 64.12 87 GLU A CA 1
ATOM 697 C C . GLU A 1 87 ? 4.134 20.522 -28.353 1.00 64.12 87 GLU A C 1
ATOM 699 O O . GLU A 1 87 ? 3.932 19.997 -27.253 1.00 64.12 87 GLU A O 1
ATOM 704 N N . ASP A 1 88 ? 4.098 19.855 -29.512 1.00 66.31 88 ASP A N 1
ATOM 705 C CA . ASP A 1 88 ? 3.848 18.418 -29.651 1.00 66.31 88 ASP A CA 1
ATOM 706 C C . ASP A 1 88 ? 4.751 17.612 -28.702 1.00 66.31 88 ASP A C 1
ATOM 708 O O . ASP A 1 88 ? 5.892 17.261 -29.011 1.00 66.31 88 ASP A O 1
ATOM 712 N N . ARG A 1 89 ? 4.235 17.296 -27.513 1.00 73.25 89 ARG A N 1
ATOM 713 C CA . ARG A 1 89 ? 4.908 16.437 -26.543 1.00 73.25 89 ARG A CA 1
ATOM 714 C C . ARG A 1 89 ? 4.407 15.026 -26.752 1.00 73.25 89 ARG A C 1
ATOM 716 O O . ARG A 1 89 ? 3.328 14.641 -26.305 1.00 73.25 89 ARG A O 1
ATOM 723 N N . SER A 1 90 ? 5.216 14.265 -27.473 1.00 81.56 90 SER A N 1
ATOM 724 C CA . SER A 1 90 ? 5.112 12.815 -27.469 1.00 81.56 90 SER A CA 1
ATOM 725 C C . SER A 1 90 ? 5.675 12.297 -26.147 1.00 81.56 90 SER A C 1
ATOM 727 O O . SER A 1 90 ? 6.869 12.431 -25.884 1.00 81.56 90 SER A O 1
ATOM 729 N N . GLU A 1 91 ? 4.820 11.721 -25.309 1.00 85.88 91 GLU A N 1
ATOM 730 C CA . GLU A 1 91 ? 5.209 11.151 -24.019 1.00 85.88 91 GLU A CA 1
ATOM 731 C C . GLU A 1 91 ? 5.243 9.625 -24.154 1.00 85.88 91 GLU A C 1
ATOM 733 O O . GLU A 1 91 ? 4.213 8.979 -24.356 1.00 85.88 91 GLU A O 1
ATOM 738 N N . ARG A 1 92 ? 6.442 9.035 -24.074 1.00 91.06 92 ARG A N 1
ATOM 739 C CA . ARG A 1 92 ? 6.607 7.585 -23.912 1.00 91.06 92 ARG A CA 1
ATOM 740 C C . ARG A 1 92 ? 6.785 7.280 -22.433 1.00 91.06 92 ARG A C 1
ATOM 742 O O . ARG A 1 92 ? 7.589 7.925 -21.766 1.00 91.06 92 ARG A O 1
ATOM 749 N N . SER A 1 93 ? 6.057 6.294 -21.931 1.00 93.75 93 SER A N 1
ATOM 750 C CA . SER A 1 93 ? 6.123 5.859 -20.542 1.00 93.75 93 SER A CA 1
ATOM 751 C C . SER A 1 93 ? 6.137 4.339 -20.469 1.00 93.75 93 SER A C 1
ATOM 753 O O . SER A 1 93 ? 5.311 3.667 -21.089 1.00 93.75 93 SER A O 1
ATOM 755 N N . GLN A 1 94 ? 7.081 3.811 -19.696 1.00 96.94 94 GLN A N 1
ATOM 756 C CA . GLN A 1 94 ? 7.177 2.396 -19.370 1.00 96.94 94 GLN A CA 1
ATOM 757 C C . GLN A 1 94 ? 6.876 2.197 -17.885 1.00 96.94 94 GLN A C 1
ATOM 759 O O . GLN A 1 94 ? 7.334 2.969 -17.041 1.00 96.94 94 GLN A O 1
ATOM 764 N N . VAL A 1 95 ? 6.122 1.147 -17.570 1.00 98.12 95 VAL A N 1
ATOM 765 C CA . VAL A 1 95 ? 5.710 0.802 -16.205 1.00 98.12 95 VAL A CA 1
ATOM 766 C C . VAL A 1 95 ? 5.853 -0.701 -16.006 1.00 98.12 95 VAL A C 1
ATOM 768 O O . VAL A 1 95 ? 5.384 -1.480 -16.835 1.00 98.12 95 VAL A O 1
ATOM 771 N N . ILE A 1 96 ? 6.459 -1.116 -14.893 1.00 98.44 96 ILE A N 1
ATOM 772 C CA . ILE A 1 96 ? 6.395 -2.510 -14.433 1.00 98.44 96 ILE A CA 1
ATOM 773 C C . ILE A 1 96 ? 5.247 -2.596 -13.432 1.00 98.44 96 ILE A C 1
ATOM 775 O O . ILE A 1 96 ? 5.262 -1.901 -12.417 1.00 98.44 96 ILE A O 1
ATOM 779 N N . ARG A 1 97 ? 4.249 -3.431 -13.713 1.00 98.44 97 ARG A N 1
ATOM 780 C CA . ARG A 1 97 ? 3.111 -3.676 -12.825 1.00 98.44 97 ARG A CA 1
ATOM 781 C C . ARG A 1 97 ? 3.199 -5.081 -12.257 1.00 98.44 97 ARG A C 1
ATOM 783 O O . ARG A 1 97 ? 3.287 -6.042 -13.018 1.00 98.44 97 ARG A O 1
ATOM 790 N N . LEU A 1 98 ? 3.151 -5.188 -10.938 1.00 98.44 98 LEU A N 1
ATOM 791 C CA . LEU A 1 98 ? 3.101 -6.456 -10.226 1.00 98.44 98 LEU A CA 1
ATOM 792 C C . LEU A 1 98 ? 1.749 -6.605 -9.539 1.00 98.44 98 LEU A C 1
ATOM 794 O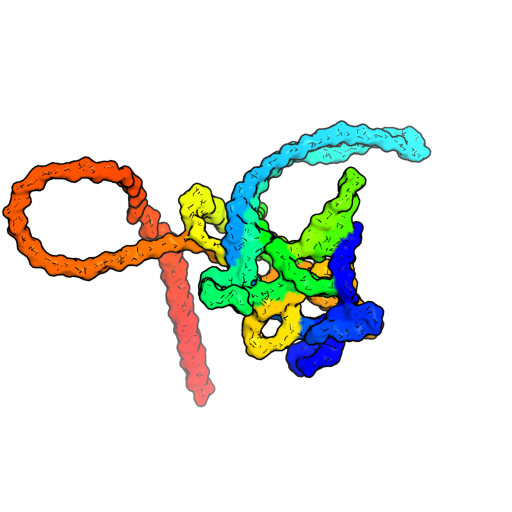 O . LEU A 1 98 ? 1.276 -5.659 -8.909 1.00 98.44 98 LEU A O 1
ATOM 798 N N . GLU A 1 99 ? 1.163 -7.793 -9.615 1.00 98.44 99 GLU A N 1
ATOM 799 C CA . GLU A 1 99 ? 0.101 -8.195 -8.689 1.00 98.44 99 GLU A CA 1
ATOM 800 C C . GLU A 1 99 ? 0.758 -8.833 -7.475 1.00 98.44 99 GLU A C 1
ATOM 802 O O . GLU A 1 99 ? 1.683 -9.635 -7.618 1.00 98.44 99 GLU A O 1
ATOM 807 N N . LEU A 1 100 ? 0.320 -8.447 -6.284 1.00 98.06 100 LEU A N 1
ATOM 808 C CA . LEU A 1 100 ? 0.943 -8.833 -5.031 1.00 98.06 100 LEU A CA 1
ATOM 809 C C . LEU A 1 100 ? -0.002 -9.695 -4.196 1.00 98.06 100 LEU A C 1
ATOM 811 O O . LEU A 1 100 ? -1.202 -9.447 -4.100 1.00 98.06 100 LEU A O 1
ATOM 815 N N . ARG A 1 101 ? 0.580 -10.663 -3.497 1.00 96.31 101 ARG A N 1
ATOM 816 C CA . ARG A 1 101 ? -0.062 -11.424 -2.430 1.00 96.31 101 ARG A CA 1
ATOM 817 C C . ARG A 1 101 ? 0.653 -11.117 -1.112 1.00 96.31 101 ARG A C 1
ATOM 819 O O . ARG A 1 101 ? 1.878 -11.220 -1.084 1.00 96.31 101 ARG A O 1
ATOM 826 N N . PRO A 1 102 ? -0.057 -10.798 -0.015 1.00 96.38 102 PRO A N 1
ATOM 827 C CA . PRO A 1 102 ? 0.581 -10.621 1.287 1.00 96.38 102 PRO A CA 1
ATOM 828 C C . PRO A 1 102 ? 1.367 -11.852 1.754 1.00 96.38 102 PRO A C 1
ATOM 830 O O . PRO A 1 102 ? 0.969 -12.980 1.469 1.00 96.38 102 PRO A O 1
ATOM 833 N N . GLY A 1 103 ? 2.426 -11.642 2.526 1.00 92.62 103 GLY A N 1
ATOM 834 C CA . GLY A 1 103 ? 3.295 -12.683 3.072 1.00 92.62 103 GLY A CA 1
ATOM 835 C C . GLY A 1 103 ? 4.567 -12.925 2.257 1.00 92.62 103 GLY A C 1
ATOM 836 O O . GLY A 1 103 ? 4.696 -12.504 1.102 1.00 92.62 103 GLY A O 1
ATOM 837 N N . SER A 1 104 ? 5.511 -13.625 2.886 1.00 87.75 104 SER A N 1
ATOM 838 C CA . SER A 1 104 ? 6.775 -14.049 2.285 1.00 87.75 104 SER A CA 1
ATOM 839 C C . SER A 1 104 ? 6.606 -15.421 1.625 1.00 87.75 104 SER A C 1
ATOM 841 O O . SER A 1 104 ? 5.885 -16.268 2.154 1.00 87.75 104 SER A O 1
ATOM 843 N N . PRO A 1 105 ? 7.299 -15.731 0.515 1.00 78.56 105 PRO A N 1
ATOM 844 C CA . PRO A 1 105 ? 7.226 -17.070 -0.063 1.00 78.56 105 PRO A CA 1
ATOM 845 C C . PRO A 1 105 ? 7.950 -18.112 0.793 1.00 78.56 105 PRO A C 1
ATOM 847 O O . PRO A 1 105 ? 7.786 -19.300 0.557 1.00 78.56 105 PRO A O 1
ATOM 850 N N . ARG A 1 106 ? 8.715 -17.698 1.813 1.00 78.12 106 ARG A N 1
ATOM 851 C CA . ARG A 1 106 ? 9.281 -18.618 2.813 1.00 78.12 106 ARG A CA 1
ATOM 852 C C . ARG A 1 106 ? 8.239 -19.152 3.798 1.00 78.12 106 ARG A C 1
ATOM 854 O O . ARG A 1 106 ? 8.538 -20.089 4.529 1.00 78.12 106 ARG A O 1
ATOM 861 N N . ASP A 1 107 ? 7.030 -18.595 3.800 1.00 76.69 107 ASP A N 1
ATOM 862 C CA . ASP A 1 107 ? 5.929 -19.033 4.661 1.00 76.69 107 ASP A CA 1
ATOM 863 C C . ASP A 1 107 ? 5.143 -20.220 4.056 1.00 76.69 107 ASP A C 1
ATOM 865 O O . ASP A 1 107 ? 3.981 -20.442 4.401 1.00 76.69 107 ASP A O 1
ATOM 869 N N . THR A 1 108 ? 5.761 -20.997 3.153 1.00 61.25 108 THR A N 1
ATOM 870 C CA . THR A 1 108 ? 5.141 -22.089 2.373 1.00 61.25 108 THR A CA 1
ATOM 871 C C . THR A 1 108 ? 4.414 -23.144 3.204 1.00 61.25 108 THR A C 1
ATOM 873 O O . THR A 1 108 ? 3.479 -23.762 2.699 1.00 61.25 108 THR A O 1
ATOM 876 N N . ASP A 1 109 ? 4.778 -23.310 4.475 1.00 62.91 109 ASP A N 1
ATOM 877 C CA . ASP A 1 109 ? 4.248 -24.382 5.320 1.00 62.91 109 ASP A CA 1
ATOM 878 C C . ASP A 1 109 ? 3.049 -23.958 6.190 1.00 62.91 109 ASP A C 1
ATOM 880 O O . ASP A 1 109 ? 2.579 -24.738 7.019 1.00 62.91 109 ASP A O 1
ATOM 884 N N . GLY A 1 110 ? 2.509 -22.742 6.024 1.00 59.72 110 GLY A N 1
ATOM 885 C CA . GLY A 1 110 ? 1.345 -22.316 6.803 1.00 59.72 110 GLY A CA 1
ATOM 886 C C . GLY A 1 110 ? 0.611 -21.092 6.266 1.00 59.72 110 GLY A C 1
ATOM 887 O O . GLY A 1 110 ? 0.862 -19.974 6.714 1.00 59.72 110 GLY A O 1
ATOM 888 N N . TYR A 1 111 ? -0.400 -21.322 5.419 1.00 56.84 111 TYR A N 1
ATOM 889 C CA . TYR A 1 111 ? -1.386 -20.305 5.011 1.00 56.84 111 TYR A CA 1
ATOM 890 C C . TYR A 1 111 ? -2.025 -19.566 6.205 1.00 56.84 111 TYR A C 1
ATOM 892 O O . TYR A 1 111 ? -2.419 -18.407 6.082 1.00 56.84 111 TYR A O 1
ATOM 900 N N . ASP A 1 112 ? -2.067 -20.195 7.383 1.00 61.81 112 ASP A N 1
ATOM 901 C CA . ASP A 1 112 ? -2.632 -19.622 8.610 1.00 61.81 112 ASP A CA 1
ATOM 902 C C . ASP A 1 112 ? -1.857 -18.412 9.158 1.00 61.81 112 ASP A C 1
ATOM 904 O O . ASP A 1 112 ? -2.368 -17.695 10.022 1.00 61.81 112 ASP A O 1
ATOM 908 N N . ARG A 1 113 ? -0.633 -18.157 8.675 1.00 74.69 113 ARG A N 1
ATOM 909 C CA . ARG A 1 113 ? 0.192 -17.017 9.109 1.00 74.69 113 ARG A CA 1
ATOM 910 C C . ARG A 1 113 ? 0.130 -15.808 8.187 1.00 74.69 113 ARG A C 1
ATOM 912 O O . ARG A 1 113 ? 0.723 -14.784 8.515 1.00 74.69 113 ARG A O 1
ATOM 919 N N . GLN A 1 114 ? -0.589 -15.891 7.070 1.00 89.38 114 GLN A N 1
ATOM 920 C CA . GLN A 1 114 ? -0.681 -14.773 6.144 1.00 89.38 114 GLN A CA 1
ATOM 921 C C . GLN A 1 114 ? -1.429 -13.599 6.791 1.00 89.38 114 GLN A C 1
ATOM 923 O O . GLN A 1 114 ? -2.558 -13.749 7.269 1.00 89.38 114 GLN A O 1
ATOM 928 N N . THR A 1 115 ? -0.814 -12.415 6.790 1.00 94.94 115 THR A N 1
ATOM 929 C CA . THR A 1 115 ? -1.479 -11.194 7.250 1.00 94.94 115 THR A CA 1
ATOM 930 C C . THR A 1 115 ? -2.681 -10.899 6.358 1.00 94.94 115 THR A C 1
ATOM 932 O O . THR A 1 115 ? -2.551 -10.735 5.145 1.00 94.94 115 THR A O 1
ATOM 935 N N . LYS A 1 116 ? -3.864 -10.825 6.966 1.00 97.19 116 LYS A N 1
ATOM 936 C CA . LYS A 1 116 ? -5.106 -10.432 6.301 1.00 97.19 116 LYS A CA 1
ATOM 937 C C . LYS A 1 116 ? -5.288 -8.930 6.405 1.00 97.19 116 LYS A C 1
ATOM 939 O O . LYS A 1 116 ? -5.094 -8.347 7.468 1.00 97.19 116 LYS A O 1
ATOM 944 N N . PHE A 1 117 ? -5.718 -8.321 5.316 1.00 98.50 117 PHE A N 1
ATOM 945 C CA . PHE A 1 117 ? -5.949 -6.887 5.242 1.00 98.50 117 PHE A CA 1
ATOM 946 C C . PHE A 1 117 ? -7.429 -6.625 5.015 1.00 98.50 117 PHE A C 1
ATOM 948 O O . PHE A 1 117 ? -8.070 -7.351 4.263 1.00 98.50 117 PHE A O 1
ATOM 955 N N . SER A 1 118 ? -7.962 -5.587 5.643 1.00 98.62 118 SER A N 1
ATOM 956 C CA . SER A 1 118 ? -9.346 -5.138 5.462 1.00 98.62 118 SER A CA 1
ATOM 957 C C . SER A 1 118 ? -9.398 -3.620 5.527 1.00 98.62 118 SER A C 1
ATOM 959 O O . SER A 1 118 ? -8.597 -3.009 6.237 1.00 98.62 118 SER A O 1
ATOM 961 N N . MET A 1 119 ? -10.321 -3.001 4.799 1.00 98.62 119 MET A N 1
ATOM 962 C CA . MET A 1 119 ? -10.576 -1.571 4.968 1.00 98.62 119 MET A CA 1
ATOM 963 C C . MET A 1 119 ? -11.237 -1.337 6.324 1.00 98.62 119 MET A C 1
ATOM 965 O O . MET A 1 119 ? -12.037 -2.161 6.781 1.00 98.62 119 MET A O 1
ATOM 969 N N . PHE A 1 120 ? -10.920 -0.218 6.972 1.00 98.62 120 PHE A N 1
ATOM 970 C CA . PHE A 1 120 ? -11.725 0.236 8.101 1.00 98.62 120 PHE A CA 1
ATOM 971 C C . PHE A 1 120 ? -13.199 0.349 7.698 1.00 98.62 120 PHE A C 1
ATOM 973 O O . PHE A 1 120 ? -13.533 0.691 6.573 1.00 98.62 120 PHE A O 1
ATOM 980 N N . GLY A 1 121 ? -14.097 0.049 8.626 1.00 98.12 121 GLY A N 1
ATOM 981 C CA . GLY A 1 121 ? -15.532 0.067 8.373 1.00 98.12 121 GLY A CA 1
ATOM 982 C C . GLY A 1 121 ? -16.090 -1.253 7.834 1.00 98.12 121 GLY A C 1
ATOM 983 O O . GLY A 1 121 ? -17.293 -1.328 7.604 1.00 98.12 121 GLY A O 1
ATOM 984 N N . THR A 1 122 ? -15.257 -2.277 7.607 1.00 98.06 122 THR A N 1
ATOM 985 C CA . THR A 1 122 ? -15.634 -3.525 6.910 1.00 98.06 122 THR A CA 1
ATOM 986 C C . THR A 1 122 ? -14.790 -4.704 7.405 1.00 98.06 122 THR A C 1
ATOM 988 O O . THR A 1 122 ? -13.655 -4.503 7.830 1.00 98.06 122 THR A O 1
ATOM 991 N N . ASP A 1 123 ? -15.276 -5.944 7.296 1.00 97.81 123 ASP A N 1
ATOM 992 C CA . ASP A 1 123 ? -14.449 -7.151 7.528 1.00 97.81 123 ASP A CA 1
ATOM 993 C C . ASP A 1 123 ? -14.026 -7.863 6.235 1.00 97.81 123 ASP A C 1
ATOM 995 O O . ASP A 1 123 ? -13.465 -8.964 6.264 1.00 97.81 123 ASP A O 1
ATOM 999 N N . ARG A 1 124 ? -14.284 -7.241 5.082 1.00 98.06 124 ARG A N 1
ATOM 1000 C CA . ARG A 1 124 ? -13.923 -7.805 3.784 1.00 98.06 124 ARG A CA 1
ATOM 1001 C C . ARG A 1 124 ? -12.409 -7.847 3.649 1.00 98.06 124 ARG A C 1
ATOM 1003 O O . ARG A 1 124 ? -11.706 -6.888 3.962 1.00 98.06 124 ARG A O 1
ATOM 1010 N N . THR A 1 125 ? -11.903 -8.993 3.204 1.00 98.12 125 THR A N 1
ATOM 1011 C CA . THR A 1 125 ? -10.472 -9.138 2.941 1.00 98.12 125 THR A CA 1
ATOM 1012 C C . THR A 1 125 ? -10.141 -8.457 1.622 1.00 98.12 125 THR A C 1
ATOM 1014 O O . THR A 1 125 ? -10.716 -8.815 0.597 1.00 98.12 125 THR A O 1
ATOM 1017 N N . ILE A 1 126 ? -9.196 -7.521 1.645 1.00 98.50 126 ILE A N 1
ATOM 1018 C CA . ILE A 1 126 ? -8.650 -6.900 0.437 1.00 98.50 126 ILE A CA 1
ATOM 1019 C C . ILE A 1 126 ? -7.949 -7.999 -0.363 1.00 98.50 126 ILE A C 1
ATOM 1021 O O . ILE A 1 126 ? -7.014 -8.624 0.135 1.00 98.50 126 ILE A O 1
ATOM 1025 N N . GLN A 1 127 ? -8.410 -8.246 -1.588 1.00 97.62 127 GLN A N 1
ATOM 1026 C CA . GLN A 1 127 ? -7.826 -9.263 -2.474 1.00 97.62 127 GLN A CA 1
ATOM 1027 C C . GLN A 1 127 ? -6.836 -8.664 -3.474 1.00 97.62 127 GLN A C 1
ATOM 1029 O O . GLN A 1 127 ? -5.957 -9.361 -3.971 1.00 97.62 127 GLN A O 1
ATOM 1034 N N . LYS A 1 128 ? -6.974 -7.369 -3.777 1.00 98.25 128 LYS A N 1
ATOM 1035 C CA . LYS A 1 128 ? -6.238 -6.711 -4.851 1.00 98.25 128 LYS A CA 1
ATOM 1036 C C . LYS A 1 128 ? -5.140 -5.814 -4.295 1.00 98.25 128 LYS A C 1
ATOM 1038 O O . LYS A 1 128 ? -5.407 -4.699 -3.844 1.00 98.25 128 LYS A O 1
ATOM 1043 N N . PHE A 1 129 ? -3.908 -6.306 -4.371 1.00 98.62 129 PHE A N 1
ATOM 1044 C CA . PHE A 1 129 ? -2.701 -5.529 -4.117 1.00 98.62 129 PHE A CA 1
ATOM 1045 C C . PHE A 1 129 ? -1.895 -5.409 -5.398 1.00 98.62 129 PHE A C 1
ATOM 1047 O O . PHE A 1 129 ? -1.655 -6.400 -6.085 1.00 98.62 129 PHE A O 1
ATOM 1054 N N . GLU A 1 130 ? -1.440 -4.202 -5.699 1.00 98.62 130 GLU A N 1
ATOM 1055 C CA . GLU A 1 130 ? -0.628 -3.944 -6.881 1.00 98.62 130 GLU A CA 1
ATOM 1056 C C . GLU A 1 130 ? 0.595 -3.106 -6.534 1.00 98.62 130 GLU A C 1
ATOM 1058 O O . GLU A 1 130 ? 0.536 -2.242 -5.663 1.00 98.62 130 GLU A O 1
ATOM 1063 N N . LEU A 1 131 ? 1.694 -3.330 -7.249 1.00 98.69 131 LEU A N 1
ATOM 1064 C CA . LEU A 1 131 ? 2.854 -2.446 -7.256 1.00 98.69 131 LEU A CA 1
ATOM 1065 C C . LEU A 1 131 ? 3.096 -1.941 -8.675 1.00 98.69 131 LEU A C 1
ATOM 1067 O O . LEU A 1 131 ? 3.327 -2.724 -9.592 1.00 98.69 131 LEU A O 1
ATOM 1071 N N . CYS A 1 132 ? 3.095 -0.625 -8.834 1.00 98.62 132 CYS A N 1
ATOM 1072 C CA . CYS A 1 132 ? 3.474 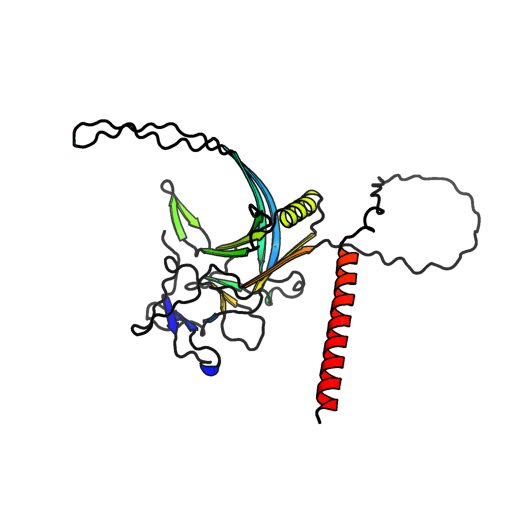0.066 -10.055 1.00 98.62 132 CYS A CA 1
ATOM 1073 C C . CYS A 1 132 ? 4.867 0.666 -9.869 1.00 98.62 132 CYS A C 1
ATOM 1075 O O . CYS A 1 132 ? 5.054 1.557 -9.041 1.00 98.62 132 CYS A O 1
ATOM 1077 N N . ILE A 1 133 ? 5.841 0.194 -10.642 1.00 98.62 133 ILE A N 1
ATOM 1078 C CA . ILE A 1 133 ? 7.204 0.723 -10.648 1.00 98.62 133 ILE A CA 1
ATOM 1079 C C . ILE A 1 133 ? 7.373 1.616 -11.875 1.00 98.62 133 ILE A C 1
ATOM 1081 O O . ILE A 1 133 ? 7.121 1.183 -13.002 1.00 98.62 133 ILE A O 1
ATOM 1085 N N . THR A 1 134 ? 7.819 2.849 -11.657 1.00 98.25 134 THR A N 1
ATOM 1086 C CA . THR A 1 134 ? 8.074 3.844 -12.705 1.00 98.25 134 THR A CA 1
ATOM 1087 C C . THR A 1 134 ? 9.503 4.367 -12.615 1.00 98.25 134 THR A C 1
ATOM 1089 O O . THR A 1 134 ? 10.068 4.479 -11.524 1.00 98.25 134 THR A O 1
ATOM 1092 N N . SER A 1 135 ? 10.075 4.761 -13.751 1.00 98.06 135 SER A N 1
ATOM 1093 C CA . SER A 1 135 ? 11.310 5.549 -13.760 1.00 98.06 135 SER A CA 1
ATOM 1094 C C . SER A 1 135 ? 11.037 6.988 -13.316 1.00 98.06 135 SER A C 1
ATOM 1096 O O . SER A 1 135 ? 10.048 7.590 -13.734 1.00 98.06 135 SER A O 1
ATOM 1098 N N . LEU A 1 136 ? 11.933 7.555 -12.511 1.00 97.19 136 LEU A N 1
ATOM 1099 C CA . LEU A 1 136 ? 12.028 9.000 -12.292 1.00 97.19 136 LEU A CA 1
ATOM 1100 C C . LEU A 1 136 ? 12.472 9.709 -13.582 1.00 97.19 136 LEU A C 1
ATOM 1102 O O . LEU A 1 136 ? 13.054 9.080 -14.471 1.00 97.19 136 LEU A O 1
ATOM 1106 N N . ALA A 1 137 ? 12.213 11.016 -13.677 1.00 94.75 137 ALA A N 1
ATOM 1107 C CA . ALA A 1 137 ? 12.605 11.817 -14.838 1.00 94.75 137 ALA A CA 1
ATOM 1108 C C . ALA A 1 137 ? 14.110 12.140 -14.850 1.00 94.75 137 ALA A C 1
ATOM 1110 O O . ALA A 1 137 ? 14.711 12.255 -15.917 1.00 94.75 137 ALA A O 1
ATOM 1111 N N . SER A 1 138 ? 14.721 12.262 -13.667 1.00 95.19 138 SER A N 1
ATOM 1112 C CA . SER A 1 138 ? 16.149 12.532 -13.482 1.00 95.19 138 SER A CA 1
ATOM 1113 C C . SER A 1 138 ? 16.758 11.635 -12.400 1.00 95.19 138 SER A C 1
ATOM 1115 O O . SER A 1 138 ? 16.079 11.193 -11.475 1.00 95.19 138 SER A O 1
ATOM 1117 N N . ASN A 1 139 ? 18.070 11.406 -12.495 1.00 95.44 139 ASN A N 1
ATOM 1118 C CA . ASN A 1 139 ? 18.872 10.722 -11.477 1.00 95.44 139 ASN A CA 1
ATOM 1119 C C . ASN A 1 139 ? 19.058 11.540 -10.182 1.00 95.44 139 ASN A C 1
ATOM 1121 O O . ASN A 1 139 ? 19.448 10.965 -9.158 1.00 95.44 139 ASN A O 1
ATOM 1125 N N . ASP A 1 140 ? 18.789 12.849 -10.231 1.00 96.19 140 ASP A N 1
ATOM 1126 C CA . ASP A 1 140 ? 18.885 13.763 -9.084 1.00 96.19 140 ASP A CA 1
ATOM 1127 C C . ASP A 1 140 ? 17.644 13.714 -8.180 1.00 96.19 140 ASP A C 1
ATOM 1129 O O . ASP A 1 140 ? 17.681 14.174 -7.038 1.00 96.19 140 ASP A O 1
ATOM 1133 N N . GLU A 1 141 ? 16.537 13.151 -8.671 1.00 97.06 141 GLU A N 1
ATOM 1134 C CA . GLU A 1 141 ? 15.329 12.965 -7.874 1.00 97.06 141 GLU A CA 1
ATOM 1135 C C . GLU A 1 141 ? 15.510 11.838 -6.850 1.00 97.06 141 GLU A C 1
ATOM 1137 O O . GLU A 1 141 ? 16.187 10.830 -7.080 1.00 97.06 141 GLU A O 1
ATOM 1142 N N . GLN A 1 142 ? 14.881 12.012 -5.688 1.00 97.75 142 GLN A N 1
ATOM 1143 C CA . GLN A 1 142 ? 14.894 10.999 -4.644 1.00 97.75 142 GLN A CA 1
ATOM 1144 C C . GLN A 1 142 ? 13.900 9.882 -4.978 1.00 97.75 142 GLN A C 1
ATOM 1146 O O . GLN A 1 142 ? 12.731 10.141 -5.273 1.00 97.75 142 GLN A O 1
ATOM 1151 N N . GLU A 1 143 ? 14.363 8.635 -4.875 1.00 98.25 143 GLU A N 1
ATOM 1152 C CA . GLU A 1 143 ? 13.491 7.464 -4.949 1.00 98.25 143 GLU A CA 1
ATOM 1153 C C . GLU A 1 143 ? 12.439 7.528 -3.846 1.00 98.25 143 GLU A C 1
ATOM 1155 O O . GLU A 1 143 ? 12.723 7.896 -2.702 1.00 98.25 143 GLU A O 1
ATOM 1160 N N . ARG A 1 144 ? 11.202 7.195 -4.197 1.00 98.06 144 ARG A N 1
ATOM 1161 C CA . ARG A 1 144 ? 10.070 7.317 -3.281 1.00 98.06 144 ARG A CA 1
ATOM 1162 C C . ARG A 1 144 ? 9.044 6.239 -3.545 1.00 98.06 144 ARG A C 1
ATOM 1164 O O . ARG A 1 144 ? 8.855 5.815 -4.684 1.00 98.06 144 ARG A O 1
ATOM 1171 N N . CYS A 1 145 ? 8.354 5.848 -2.484 1.00 98.56 145 CYS A N 1
ATOM 1172 C CA . CYS A 1 145 ? 7.208 4.964 -2.564 1.00 98.56 145 CYS A CA 1
ATOM 1173 C C . CYS A 1 145 ? 6.008 5.633 -1.900 1.00 98.56 145 CYS A C 1
ATOM 1175 O O . CYS A 1 145 ? 6.122 6.178 -0.800 1.00 98.56 145 CYS A O 1
ATOM 1177 N N . THR A 1 146 ? 4.870 5.606 -2.580 1.00 98.38 146 THR A N 1
ATOM 1178 C CA . THR A 1 146 ? 3.584 6.029 -2.033 1.00 98.38 146 THR A CA 1
ATOM 1179 C C . THR A 1 146 ? 2.603 4.872 -2.081 1.00 98.38 146 THR A C 1
ATOM 1181 O O . THR A 1 146 ? 2.758 3.928 -2.859 1.00 98.38 146 THR A O 1
ATOM 1184 N N . VAL A 1 147 ? 1.589 4.940 -1.231 1.00 98.62 147 VAL A N 1
ATOM 1185 C CA . VAL A 1 147 ? 0.486 3.984 -1.220 1.00 98.62 147 VAL A CA 1
ATOM 1186 C C . VAL A 1 147 ? -0.821 4.726 -1.412 1.00 98.62 147 VAL A C 1
ATOM 1188 O O . VAL A 1 147 ? -1.054 5.778 -0.820 1.00 98.62 147 VAL A O 1
ATOM 1191 N N . TRP A 1 148 ? -1.679 4.160 -2.242 1.00 98.44 148 TRP A N 1
ATOM 1192 C CA . TRP A 1 148 ? -3.060 4.568 -2.396 1.00 98.44 148 TRP A CA 1
ATOM 1193 C C . TRP A 1 148 ? -3.955 3.349 -2.202 1.00 98.44 148 TRP A C 1
ATOM 1195 O O . TRP A 1 148 ? -3.531 2.208 -2.385 1.00 98.44 148 TRP A O 1
ATOM 1205 N N . GLY A 1 149 ? -5.195 3.583 -1.807 1.00 97.94 149 GLY A N 1
ATOM 1206 C CA . GLY A 1 149 ? -6.180 2.535 -1.628 1.00 97.94 149 GLY A CA 1
ATOM 1207 C C . GLY A 1 149 ? -7.573 3.103 -1.737 1.00 97.94 149 GLY A C 1
ATOM 1208 O O . GLY A 1 149 ? -7.760 4.299 -1.532 1.00 97.94 149 GLY A O 1
ATOM 1209 N N . CYS A 1 150 ? -8.529 2.236 -2.039 1.00 97.81 150 CYS A N 1
ATOM 1210 C CA . CYS A 1 150 ? -9.924 2.619 -2.171 1.00 97.81 150 CYS A CA 1
ATOM 1211 C C . CYS A 1 150 ? -10.817 1.504 -1.626 1.00 97.81 150 CYS A C 1
ATOM 1213 O O . CYS A 1 150 ? -10.636 0.351 -2.041 1.00 97.81 150 CYS A O 1
ATOM 1215 N N . PRO A 1 151 ? -11.744 1.808 -0.696 1.00 98.25 151 PRO A N 1
ATOM 1216 C CA . PRO A 1 151 ? -12.761 0.851 -0.297 1.00 98.25 151 PRO A CA 1
ATOM 1217 C C . PRO A 1 151 ? -13.721 0.589 -1.457 1.00 98.25 151 PRO A C 1
ATOM 1219 O O . PRO A 1 151 ? -13.879 1.420 -2.348 1.00 98.25 151 PRO A O 1
ATOM 1222 N N . SER A 1 152 ? -14.381 -0.562 -1.433 1.00 98.12 152 SER A N 1
ATOM 1223 C CA . SER A 1 152 ? -15.340 -0.962 -2.451 1.00 98.12 152 SER A CA 1
ATOM 1224 C C . SER A 1 152 ? -16.427 0.095 -2.610 1.00 98.12 152 SER A C 1
ATOM 1226 O O . SER A 1 152 ? -16.935 0.636 -1.622 1.00 98.12 152 SER A O 1
ATOM 1228 N N . TYR A 1 153 ? -16.781 0.384 -3.856 1.00 97.56 153 TYR A N 1
ATOM 1229 C CA . TYR A 1 153 ? -17.822 1.341 -4.197 1.00 97.56 153 TYR A CA 1
ATOM 1230 C C . TYR A 1 153 ? -18.571 0.905 -5.445 1.00 97.56 153 TYR A C 1
ATOM 1232 O O . TYR A 1 153 ? -18.026 0.193 -6.291 1.00 97.56 153 TYR A O 1
ATOM 1240 N N . THR A 1 154 ? -19.802 1.389 -5.572 1.00 97.88 154 THR A N 1
ATOM 1241 C CA . THR A 1 154 ? -20.563 1.313 -6.820 1.00 97.88 154 THR A CA 1
ATOM 1242 C C . THR A 1 154 ? -20.618 2.686 -7.476 1.00 97.88 154 THR A C 1
ATOM 1244 O O . THR A 1 154 ? -20.736 3.724 -6.810 1.00 97.88 154 THR A O 1
ATOM 1247 N N . THR A 1 155 ? -20.481 2.697 -8.796 1.00 97.25 155 THR A N 1
ATOM 1248 C CA . THR A 1 155 ? -20.684 3.879 -9.628 1.00 97.25 155 THR A CA 1
ATOM 1249 C C . THR A 1 155 ? -21.532 3.516 -10.837 1.00 97.25 155 THR A C 1
ATOM 1251 O O . THR A 1 155 ? -21.375 2.441 -11.409 1.00 97.25 155 THR A O 1
ATOM 1254 N N . GLU A 1 156 ? -22.410 4.432 -11.234 1.00 97.19 156 GLU A N 1
ATOM 1255 C CA . GLU A 1 156 ? -23.153 4.316 -12.484 1.00 97.19 156 GLU A CA 1
ATOM 1256 C C . GLU A 1 156 ? -22.268 4.831 -13.628 1.00 97.19 156 GLU A C 1
ATOM 1258 O O . GLU A 1 156 ? -21.826 5.984 -13.613 1.00 97.19 156 GLU A O 1
ATOM 1263 N N . ILE A 1 157 ? -21.979 3.975 -14.607 1.00 94.56 157 ILE A N 1
ATOM 1264 C CA . ILE A 1 157 ? -21.270 4.317 -15.845 1.00 94.56 157 ILE A CA 1
ATOM 1265 C C . ILE A 1 157 ? -22.146 3.843 -17.001 1.00 94.56 157 ILE A C 1
ATOM 1267 O O . ILE A 1 157 ? -22.488 2.666 -17.083 1.00 94.56 157 ILE A O 1
ATOM 1271 N N . ASP A 1 158 ? -22.549 4.759 -17.884 1.00 95.44 158 ASP A N 1
ATOM 1272 C CA . ASP A 1 158 ? -23.395 4.456 -19.047 1.00 95.44 158 ASP A CA 1
ATOM 1273 C C . ASP A 1 158 ? -24.668 3.648 -18.701 1.00 95.44 158 ASP A C 1
ATOM 1275 O O . ASP A 1 158 ? -25.022 2.684 -19.388 1.00 95.44 158 ASP A O 1
ATOM 1279 N N . PHE A 1 159 ? -25.367 4.045 -17.628 1.00 95.75 159 PHE A N 1
ATOM 1280 C CA . PHE A 1 159 ? -26.573 3.383 -17.102 1.00 95.75 159 PHE A CA 1
ATOM 1281 C C . PHE A 1 159 ? -26.352 1.946 -16.604 1.00 95.75 159 PHE A C 1
ATOM 1283 O O . PHE A 1 159 ? -27.285 1.135 -16.582 1.00 95.75 159 PHE A O 1
ATOM 1290 N N . ARG A 1 160 ? -25.116 1.598 -16.235 1.00 96.06 160 ARG A N 1
ATOM 1291 C CA . ARG A 1 160 ? -24.766 0.326 -15.602 1.00 96.06 160 ARG A CA 1
ATOM 1292 C C . ARG A 1 160 ? -24.105 0.586 -14.262 1.00 96.06 160 ARG A C 1
ATOM 1294 O O . ARG A 1 160 ? -23.180 1.389 -14.174 1.00 96.06 160 ARG A O 1
ATOM 1301 N N . ASP A 1 161 ? -24.560 -0.139 -13.251 1.00 97.69 161 ASP A N 1
ATOM 1302 C CA . ASP A 1 161 ? -23.898 -0.167 -11.956 1.00 97.69 161 ASP A CA 1
ATOM 1303 C C . ASP A 1 161 ? -22.657 -1.055 -12.048 1.00 97.69 161 ASP A C 1
ATOM 1305 O O . ASP A 1 161 ? -22.749 -2.265 -12.274 1.00 97.69 161 ASP A O 1
ATOM 1309 N N . GLU A 1 162 ? -21.489 -0.446 -11.872 1.00 97.44 162 GLU A N 1
ATOM 1310 C CA . GLU A 1 162 ? -20.218 -1.151 -11.768 1.00 97.44 162 GLU A CA 1
ATOM 1311 C C . GLU A 1 162 ? -19.698 -1.053 -10.335 1.00 97.44 162 GLU A C 1
ATOM 1313 O O . GLU A 1 162 ? -19.460 0.037 -9.803 1.00 97.44 162 GLU A O 1
ATOM 1318 N N . THR A 1 163 ? -19.518 -2.211 -9.698 1.00 97.69 163 THR A N 1
ATOM 1319 C CA . THR A 1 163 ? -18.897 -2.308 -8.378 1.00 97.69 163 THR A CA 1
ATOM 1320 C C . THR A 1 163 ? -17.405 -2.563 -8.530 1.00 97.69 163 THR A C 1
ATOM 1322 O O . THR A 1 163 ? -16.982 -3.528 -9.164 1.00 97.69 163 THR A O 1
ATOM 1325 N N . THR A 1 164 ? -16.603 -1.706 -7.907 1.00 97.50 164 THR A N 1
ATOM 1326 C CA . THR A 1 164 ? -15.165 -1.918 -7.731 1.00 97.50 164 THR A CA 1
ATOM 1327 C C . THR A 1 164 ? -14.910 -2.494 -6.340 1.00 97.50 164 THR A C 1
ATOM 1329 O O . THR A 1 164 ? -15.489 -2.025 -5.359 1.00 97.50 164 THR A O 1
ATOM 1332 N N . ASP A 1 165 ? -14.055 -3.512 -6.249 1.00 98.31 165 ASP A N 1
ATOM 1333 C CA . ASP A 1 165 ? -13.658 -4.137 -4.981 1.00 98.31 165 ASP A CA 1
ATOM 1334 C C . ASP A 1 165 ? -12.626 -3.304 -4.203 1.00 98.31 165 ASP A C 1
ATOM 1336 O O . ASP A 1 165 ? -11.957 -2.428 -4.756 1.00 98.31 165 ASP A O 1
ATOM 1340 N N . ASP A 1 166 ? -12.457 -3.622 -2.915 1.00 98.56 166 ASP A N 1
ATOM 1341 C CA . ASP A 1 166 ? -11.413 -3.031 -2.075 1.00 98.56 166 ASP A CA 1
ATOM 1342 C C . ASP A 1 166 ? -10.018 -3.283 -2.694 1.00 98.56 166 ASP A C 1
ATOM 1344 O O . ASP A 1 166 ? -9.664 -4.424 -3.020 1.00 98.56 166 ASP A O 1
ATOM 1348 N N . CYS A 1 167 ? -9.192 -2.241 -2.831 1.00 98.38 167 CYS A N 1
ATOM 1349 C CA . CYS A 1 167 ? -7.861 -2.370 -3.434 1.00 98.38 167 CYS A CA 1
ATOM 1350 C C . CYS A 1 167 ? -6.792 -1.492 -2.776 1.00 98.38 167 CYS A C 1
ATOM 1352 O O . CYS A 1 167 ? -7.094 -0.454 -2.185 1.00 98.38 167 CYS A O 1
ATOM 1354 N N . ILE A 1 168 ? -5.532 -1.917 -2.911 1.00 98.62 168 ILE A N 1
ATOM 1355 C CA . ILE A 1 168 ? -4.333 -1.176 -2.506 1.00 98.62 168 ILE A CA 1
ATOM 1356 C C . ILE A 1 168 ? -3.337 -1.166 -3.663 1.00 98.62 168 ILE A C 1
ATOM 1358 O O . ILE A 1 168 ? -3.029 -2.205 -4.246 1.00 98.62 168 ILE A O 1
ATOM 1362 N N . VAL A 1 169 ? -2.805 0.011 -3.971 1.00 98.62 169 VAL A N 1
ATOM 1363 C CA . VAL A 1 169 ? -1.817 0.218 -5.027 1.00 98.62 169 VAL A CA 1
ATOM 1364 C C . VAL A 1 169 ? -0.612 0.946 -4.450 1.00 98.62 169 VAL A C 1
ATOM 1366 O O . VAL A 1 169 ? -0.704 2.077 -3.972 1.00 98.62 169 VAL A O 1
ATOM 1369 N N . PHE A 1 170 ? 0.541 0.302 -4.531 1.00 98.75 170 PHE A N 1
ATOM 1370 C CA . PHE A 1 170 ? 1.836 0.888 -4.238 1.00 98.75 170 PHE A CA 1
ATOM 1371 C C . PHE A 1 170 ? 2.408 1.506 -5.513 1.00 98.75 170 PHE A C 1
ATOM 1373 O O . PHE A 1 170 ? 2.389 0.889 -6.575 1.00 98.75 170 PHE A O 1
ATOM 1380 N N . SER A 1 171 ? 2.936 2.720 -5.419 1.00 98.62 171 SER A N 1
ATOM 1381 C CA . SER A 1 171 ? 3.631 3.395 -6.517 1.00 98.62 171 SER A CA 1
ATOM 1382 C C . SER A 1 171 ? 5.077 3.625 -6.111 1.00 98.62 171 SER A C 1
ATOM 1384 O O . SER A 1 171 ? 5.351 4.403 -5.200 1.00 98.62 171 SER A O 1
ATOM 1386 N N . LEU A 1 172 ? 6.006 2.926 -6.756 1.00 98.69 172 LEU A N 1
ATOM 1387 C CA . LEU A 1 172 ? 7.437 3.018 -6.497 1.00 98.69 172 LEU A CA 1
ATOM 1388 C C . LEU A 1 172 ? 8.121 3.730 -7.664 1.00 98.69 172 LEU A C 1
ATOM 1390 O O . LEU A 1 172 ? 8.194 3.208 -8.773 1.00 98.69 172 LEU A O 1
ATOM 1394 N N . SER A 1 173 ? 8.658 4.916 -7.408 1.00 98.44 173 SER A N 1
ATOM 1395 C CA . SER A 1 173 ? 9.476 5.638 -8.377 1.00 98.44 173 SER A CA 1
ATOM 1396 C C . SER A 1 173 ? 10.952 5.404 -8.072 1.00 98.44 173 SER A C 1
ATOM 1398 O O . SER A 1 173 ? 11.427 5.770 -6.995 1.00 98.44 173 SER A O 1
ATOM 1400 N N . VAL A 1 174 ? 11.663 4.794 -9.020 1.00 98.56 174 VAL A N 1
ATOM 1401 C CA . VAL A 1 174 ? 13.090 4.450 -8.902 1.00 98.56 174 VAL A CA 1
ATOM 1402 C C . VAL A 1 174 ? 13.924 5.213 -9.920 1.00 98.56 174 VAL A C 1
ATOM 1404 O O . VAL A 1 174 ? 13.406 5.724 -10.915 1.00 98.56 174 VAL A O 1
ATOM 1407 N N . LYS A 1 175 ? 15.239 5.265 -9.713 1.00 98.25 175 LYS A N 1
ATOM 1408 C CA . LYS A 1 175 ? 16.145 5.889 -10.683 1.00 98.25 175 LYS A CA 1
ATOM 1409 C C . LYS A 1 175 ? 16.098 5.184 -12.048 1.00 98.25 175 LYS A C 1
ATOM 1411 O O . LYS A 1 175 ? 15.983 3.953 -12.079 1.00 98.25 175 LYS A O 1
ATOM 1416 N N . PRO A 1 176 ? 16.279 5.915 -13.166 1.00 98.00 176 PRO A N 1
ATOM 1417 C CA . PRO A 1 176 ? 16.319 5.337 -14.514 1.00 98.00 176 PRO A CA 1
ATOM 1418 C C . PRO A 1 176 ? 17.242 4.120 -14.659 1.00 98.00 176 PRO A C 1
ATOM 1420 O O . PRO A 1 176 ? 16.883 3.123 -15.286 1.00 98.00 176 PRO A O 1
ATOM 1423 N N . GLU A 1 177 ? 18.415 4.158 -14.025 1.00 98.06 177 GLU A N 1
ATOM 1424 C CA . GLU A 1 177 ? 19.391 3.060 -14.037 1.00 98.06 177 GLU A CA 1
ATOM 1425 C C . GLU A 1 177 ? 18.876 1.804 -13.317 1.00 98.06 177 GLU A C 1
ATOM 1427 O O . GLU A 1 177 ? 19.096 0.676 -13.764 1.00 98.06 177 GLU A O 1
ATOM 1432 N N . ALA A 1 178 ? 18.180 1.970 -12.188 1.00 98.25 178 ALA A N 1
ATOM 1433 C CA . ALA A 1 178 ? 17.540 0.861 -11.488 1.00 98.25 178 ALA A CA 1
ATOM 1434 C C . ALA A 1 178 ? 16.390 0.283 -12.319 1.00 98.25 178 ALA A C 1
ATOM 1436 O O . ALA A 1 178 ? 16.342 -0.930 -12.513 1.00 98.25 178 ALA A O 1
ATOM 1437 N N . PHE A 1 179 ? 15.542 1.147 -12.878 1.00 98.25 179 PHE A N 1
ATOM 1438 C CA . PHE A 1 179 ? 14.415 0.742 -13.711 1.00 98.25 179 PHE A CA 1
ATOM 1439 C C . PHE A 1 179 ? 14.857 -0.049 -14.950 1.00 98.25 179 PHE A C 1
ATOM 1441 O O . PHE A 1 179 ? 14.336 -1.132 -15.211 1.00 98.25 179 PHE A O 1
ATOM 1448 N N . THR A 1 180 ? 15.882 0.435 -15.658 1.00 98.06 180 THR A N 1
ATOM 1449 C CA . THR A 1 180 ? 16.457 -0.242 -16.833 1.00 98.06 180 THR A CA 1
ATOM 1450 C C . THR A 1 180 ? 16.960 -1.638 -16.472 1.00 98.06 180 THR A C 1
ATOM 1452 O O . THR A 1 180 ? 16.640 -2.607 -17.154 1.00 98.06 180 THR A O 1
ATOM 1455 N N . ARG A 1 181 ? 17.668 -1.780 -15.342 1.00 98.19 181 ARG A N 1
ATOM 1456 C CA . ARG A 1 181 ? 18.115 -3.096 -14.856 1.00 98.19 181 ARG A CA 1
ATOM 1457 C C . ARG A 1 181 ? 16.952 -4.028 -14.519 1.00 98.19 181 ARG A C 1
ATOM 1459 O O . ARG A 1 181 ? 17.093 -5.238 -14.672 1.00 98.19 181 ARG A O 1
ATOM 1466 N N . TYR A 1 182 ? 15.828 -3.505 -14.031 1.00 98.31 182 TYR A N 1
ATOM 1467 C CA . TYR A 1 182 ? 14.640 -4.319 -13.768 1.00 98.31 182 TYR A CA 1
ATOM 1468 C C . TYR A 1 182 ? 14.015 -4.821 -15.069 1.00 98.31 182 TYR A C 1
ATOM 1470 O O . TYR A 1 182 ? 13.762 -6.019 -15.177 1.00 98.31 182 TYR A O 1
ATOM 1478 N N . ILE A 1 183 ? 13.860 -3.946 -16.066 1.00 98.06 183 ILE A N 1
ATOM 1479 C CA . ILE A 1 183 ? 13.395 -4.322 -17.408 1.00 98.06 183 ILE A CA 1
ATOM 1480 C C . ILE A 1 183 ? 14.299 -5.398 -18.007 1.00 98.06 183 ILE A C 1
ATOM 1482 O O . ILE A 1 183 ? 13.810 -6.453 -18.388 1.00 98.06 183 ILE A O 1
ATOM 1486 N N . GLU A 1 184 ? 15.618 -5.196 -18.006 1.00 98.00 184 GLU A N 1
ATOM 1487 C CA . GLU A 1 184 ? 16.560 -6.170 -18.569 1.00 98.00 184 GLU A CA 1
ATOM 1488 C C . GLU A 1 184 ? 16.465 -7.546 -17.901 1.00 98.00 184 GLU A C 1
ATOM 1490 O O . GLU A 1 184 ? 16.590 -8.569 -18.574 1.00 98.00 184 GLU A O 1
ATOM 1495 N N . LYS A 1 185 ? 16.257 -7.594 -16.578 1.00 97.56 185 LYS A N 1
ATOM 1496 C CA . LYS A 1 185 ? 16.044 -8.859 -15.864 1.00 97.56 185 LYS A CA 1
ATOM 1497 C C . LYS A 1 185 ? 14.748 -9.539 -16.303 1.00 97.56 185 LYS A C 1
ATOM 1499 O O . LYS A 1 185 ? 14.767 -10.746 -16.535 1.00 97.56 185 LYS A O 1
ATOM 1504 N N . ILE A 1 186 ? 13.657 -8.781 -16.413 1.00 96.75 186 ILE A N 1
ATOM 1505 C CA . ILE A 1 186 ? 12.338 -9.287 -16.821 1.00 96.75 186 ILE A CA 1
ATOM 1506 C C . ILE A 1 186 ? 12.389 -9.791 -18.269 1.00 96.75 186 ILE A C 1
ATOM 1508 O O . ILE A 1 186 ? 12.055 -10.946 -18.520 1.00 96.75 186 ILE A O 1
ATOM 1512 N N . ASP A 1 187 ? 12.897 -8.981 -19.198 1.00 96.50 187 ASP A N 1
ATOM 1513 C CA . ASP A 1 187 ? 12.965 -9.298 -20.631 1.00 96.50 187 ASP A CA 1
ATOM 1514 C C . ASP A 1 187 ? 13.826 -10.531 -20.924 1.00 96.50 187 ASP A C 1
ATOM 1516 O O . ASP A 1 187 ? 13.557 -11.290 -21.854 1.00 96.50 187 ASP A O 1
ATOM 1520 N N . ARG A 1 188 ? 14.871 -10.758 -20.121 1.00 97.12 188 ARG A N 1
ATOM 1521 C CA . ARG A 1 188 ? 15.749 -11.930 -20.247 1.00 97.12 188 ARG A CA 1
ATOM 1522 C C . ARG A 1 188 ? 15.219 -13.174 -19.527 1.00 97.12 188 ARG A C 1
ATOM 1524 O O . ARG A 1 188 ? 15.921 -14.184 -19.517 1.00 97.12 188 ARG A O 1
ATOM 1531 N N . GLY A 1 189 ? 14.043 -13.111 -18.899 1.00 95.88 189 GLY A N 1
ATOM 1532 C CA . GLY A 1 189 ? 13.493 -14.217 -18.111 1.00 95.88 189 GLY A CA 1
ATOM 1533 C C . GLY A 1 189 ? 14.382 -14.598 -16.923 1.00 95.88 189 GLY A C 1
ATOM 1534 O O . GLY A 1 189 ? 14.544 -15.774 -16.619 1.00 95.88 189 GLY A O 1
ATOM 1535 N N . LEU A 1 190 ? 15.025 -13.612 -16.289 1.00 96.75 190 LEU A N 1
ATOM 1536 C CA . LEU A 1 190 ? 15.943 -13.800 -15.156 1.00 96.75 190 LEU A CA 1
ATOM 1537 C C . LEU A 1 190 ? 15.275 -13.518 -13.804 1.00 96.75 190 LEU A C 1
ATOM 1539 O O . LEU A 1 190 ? 15.971 -13.220 -12.831 1.00 96.75 190 LEU A O 1
ATOM 1543 N N . VAL A 1 191 ? 13.945 -13.544 -13.768 1.00 96.81 191 VAL A N 1
ATOM 1544 C CA . VAL A 1 191 ? 13.133 -13.264 -12.586 1.00 96.81 191 VAL A CA 1
ATOM 1545 C C . VAL A 1 191 ? 12.297 -14.492 -12.288 1.00 96.81 191 VAL A C 1
ATOM 1547 O O . VAL A 1 191 ? 11.419 -14.842 -13.070 1.00 96.81 191 VAL A O 1
ATOM 1550 N N . ASP A 1 192 ? 12.575 -15.111 -11.152 1.00 95.50 192 ASP A N 1
ATOM 1551 C CA . ASP A 1 192 ? 11.826 -16.266 -10.666 1.00 95.50 192 ASP A CA 1
ATOM 1552 C C . ASP A 1 192 ? 10.854 -15.853 -9.552 1.00 95.50 192 ASP A C 1
ATOM 1554 O O . ASP A 1 192 ? 9.736 -16.357 -9.484 1.00 95.50 192 ASP A O 1
ATOM 1558 N N . ASP A 1 193 ? 11.244 -14.889 -8.710 1.00 96.00 193 ASP A N 1
ATOM 1559 C CA . ASP A 1 193 ? 10.360 -14.267 -7.727 1.00 96.00 193 ASP A CA 1
ATOM 1560 C C . ASP A 1 193 ? 10.645 -12.762 -7.551 1.00 96.00 193 ASP A C 1
ATOM 1562 O O . ASP A 1 193 ? 11.720 -12.238 -7.876 1.00 96.00 193 ASP A O 1
ATOM 1566 N N . VAL A 1 194 ? 9.639 -12.041 -7.046 1.00 97.38 194 VAL A N 1
ATOM 1567 C CA . VAL A 1 194 ? 9.774 -10.643 -6.625 1.00 97.38 194 VAL A CA 1
ATOM 1568 C C . VAL A 1 194 ? 9.148 -10.474 -5.251 1.00 97.38 194 VAL A C 1
ATOM 1570 O O . VAL A 1 194 ? 7.985 -10.816 -5.037 1.00 97.38 194 VAL A O 1
ATOM 1573 N N . HIS A 1 195 ? 9.933 -9.953 -4.314 1.00 97.25 195 HIS A N 1
ATOM 1574 C CA . HIS A 1 195 ? 9.516 -9.683 -2.946 1.00 97.25 195 HIS A CA 1
ATOM 1575 C C . HIS A 1 195 ? 9.486 -8.180 -2.727 1.00 97.25 195 HIS A C 1
ATOM 1577 O O . HIS A 1 195 ? 10.450 -7.473 -3.035 1.00 97.25 195 HIS A O 1
ATOM 1583 N N . PHE A 1 196 ? 8.397 -7.708 -2.147 1.00 98.19 196 PHE A N 1
ATOM 1584 C CA . PHE A 1 196 ? 8.179 -6.312 -1.828 1.00 98.19 196 PHE A CA 1
ATOM 1585 C C . PHE A 1 196 ? 7.853 -6.193 -0.344 1.00 98.19 196 PHE A C 1
ATOM 1587 O O . PHE A 1 196 ? 6.950 -6.861 0.141 1.00 98.19 196 PHE A O 1
ATOM 1594 N N . SER A 1 197 ? 8.594 -5.366 0.382 1.00 97.94 197 SER A N 1
ATOM 1595 C CA . SER A 1 197 ? 8.391 -5.146 1.812 1.00 97.94 197 SER A CA 1
ATOM 1596 C C . SER A 1 197 ? 8.216 -3.662 2.078 1.00 97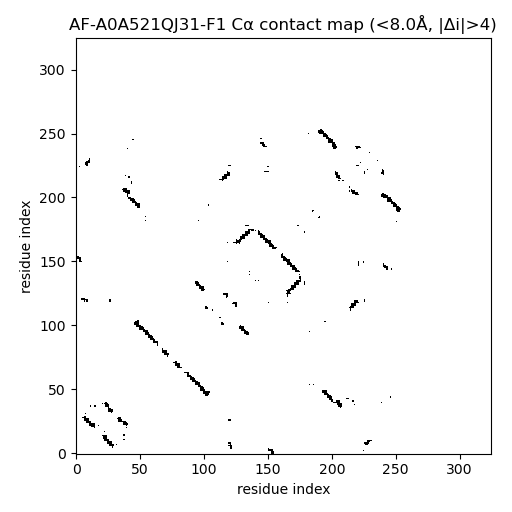.94 197 SER A C 1
ATOM 1598 O O . SER A 1 197 ? 8.971 -2.842 1.545 1.00 97.94 197 SER A O 1
ATOM 1600 N N . VAL A 1 198 ? 7.225 -3.314 2.895 1.00 98.38 198 VAL A N 1
ATOM 1601 C CA . VAL A 1 198 ? 6.950 -1.931 3.302 1.00 98.38 198 VAL A CA 1
ATOM 1602 C C . VAL A 1 198 ? 6.846 -1.830 4.813 1.00 98.38 198 VAL A C 1
ATOM 1604 O O . VAL A 1 198 ? 6.173 -2.636 5.447 1.00 98.38 198 VAL A O 1
ATOM 1607 N N . GLY A 1 199 ? 7.499 -0.830 5.394 1.00 97.88 199 GLY A N 1
ATOM 1608 C CA . GLY A 1 199 ? 7.451 -0.514 6.819 1.00 97.88 199 GLY A CA 1
ATOM 1609 C C . GLY A 1 199 ? 6.998 0.922 7.046 1.00 97.88 199 GLY A C 1
ATOM 1610 O O . GLY A 1 199 ? 7.078 1.762 6.144 1.00 97.88 199 GLY A O 1
ATOM 1611 N N . HIS A 1 200 ? 6.520 1.213 8.259 1.00 97.75 200 HIS A N 1
ATOM 1612 C CA . HIS A 1 200 ? 6.063 2.556 8.633 1.00 97.75 200 HIS A CA 1
ATOM 1613 C C . HIS A 1 200 ? 5.071 3.160 7.618 1.00 97.75 200 HIS A C 1
ATOM 1615 O O . HIS A 1 200 ? 5.279 4.264 7.114 1.00 97.75 200 HIS A O 1
ATOM 1621 N N . VAL A 1 201 ? 4.029 2.401 7.272 1.00 98.31 201 VAL A N 1
ATOM 1622 C CA . VAL A 1 201 ? 3.021 2.815 6.288 1.00 98.31 201 VAL A CA 1
ATOM 1623 C C . VAL A 1 201 ? 1.919 3.600 6.991 1.00 98.31 201 VAL A C 1
ATOM 1625 O O . VAL A 1 201 ? 1.210 3.056 7.842 1.00 98.31 201 VAL A O 1
ATOM 1628 N N . ASP A 1 202 ? 1.753 4.873 6.634 1.00 98.50 202 ASP A N 1
ATOM 1629 C CA . ASP A 1 202 ? 0.630 5.661 7.138 1.00 98.50 202 ASP A CA 1
ATOM 1630 C C . ASP A 1 202 ? -0.683 5.046 6.640 1.00 98.50 202 ASP A C 1
ATOM 1632 O O . ASP A 1 202 ? -0.773 4.561 5.514 1.00 98.50 202 ASP A O 1
ATOM 1636 N N . GLY A 1 203 ? -1.707 5.025 7.493 1.00 98.38 203 GLY A N 1
ATOM 1637 C CA . GLY A 1 203 ? -2.980 4.383 7.172 1.00 98.38 203 GLY A CA 1
ATOM 1638 C C . GLY A 1 203 ? -3.045 2.883 7.470 1.00 98.38 203 GLY A C 1
ATOM 1639 O O . GLY A 1 203 ? -4.132 2.322 7.380 1.00 98.38 203 GLY A O 1
ATOM 1640 N N . PHE A 1 204 ? -1.950 2.216 7.853 1.00 98.69 204 PHE A N 1
ATOM 1641 C CA . PHE A 1 204 ? -1.992 0.819 8.305 1.00 98.69 204 PHE A CA 1
ATOM 1642 C C . PHE A 1 204 ? -2.087 0.728 9.826 1.00 98.69 204 PHE A C 1
ATOM 1644 O O . PHE A 1 204 ? -1.316 1.349 10.558 1.00 98.69 204 PHE A O 1
ATOM 1651 N N . TYR A 1 205 ? -3.032 -0.077 10.303 1.00 98.56 205 TYR A N 1
ATOM 1652 C CA . TYR A 1 205 ? -3.333 -0.237 11.719 1.00 98.56 205 TYR A CA 1
ATOM 1653 C C . TYR A 1 205 ? -3.482 -1.708 12.087 1.00 98.56 205 TYR A C 1
ATOM 1655 O O . TYR A 1 205 ? -3.898 -2.517 11.263 1.00 98.56 205 TYR A O 1
ATOM 1663 N N . SER A 1 206 ? -3.192 -2.058 13.332 1.00 98.19 206 SER A N 1
ATOM 1664 C CA . SER A 1 206 ? -3.516 -3.374 13.881 1.00 98.19 206 SER A CA 1
ATOM 1665 C C . SER A 1 206 ? -3.940 -3.262 15.335 1.00 98.19 206 SER A C 1
ATOM 1667 O O . SER A 1 206 ? -3.680 -2.257 15.997 1.00 98.19 206 SER A O 1
ATOM 1669 N N . GLU A 1 207 ? -4.520 -4.332 15.866 1.00 97.62 207 GLU A N 1
ATOM 1670 C CA . GLU A 1 207 ? -4.607 -4.502 17.313 1.00 97.62 207 GLU A CA 1
ATOM 1671 C C . GLU A 1 207 ? -3.205 -4.613 17.918 1.00 97.62 207 GLU A C 1
ATOM 1673 O O . GLU A 1 207 ? -2.240 -5.010 17.250 1.00 97.62 207 GLU A O 1
ATOM 1678 N N . TRP A 1 208 ? -3.085 -4.253 19.195 1.00 95.31 208 TRP A N 1
ATOM 1679 C CA . TRP A 1 208 ? -1.829 -4.417 19.908 1.00 95.31 208 TRP A CA 1
ATOM 1680 C C . TRP A 1 208 ? -1.433 -5.893 19.995 1.00 95.31 208 TRP A C 1
ATOM 1682 O O . TRP A 1 208 ? -2.233 -6.756 20.351 1.00 95.31 208 TRP A O 1
ATOM 1692 N N . SER A 1 209 ? -0.162 -6.162 19.715 1.00 92.75 209 SER A N 1
ATOM 1693 C CA . SER A 1 209 ? 0.455 -7.473 19.849 1.00 92.75 209 SER A CA 1
ATOM 1694 C C . SER A 1 209 ? 1.846 -7.302 20.459 1.00 92.75 209 SER A C 1
ATOM 1696 O O . SER A 1 209 ? 2.547 -6.349 20.110 1.00 92.75 209 SER A O 1
ATOM 1698 N N . PRO A 1 210 ? 2.291 -8.214 21.341 1.00 92.00 210 PRO A N 1
ATOM 1699 C CA . PRO A 1 210 ? 3.680 -8.239 21.791 1.00 92.00 210 PRO A CA 1
ATOM 1700 C C . PRO A 1 210 ? 4.648 -8.699 20.684 1.00 92.00 210 PRO A C 1
ATOM 1702 O O . PRO A 1 210 ? 5.860 -8.603 20.863 1.00 92.00 210 PRO A O 1
ATOM 1705 N N . SER A 1 211 ? 4.136 -9.225 19.565 1.00 91.25 211 SER A N 1
ATOM 1706 C CA . SER A 1 211 ? 4.931 -9.651 18.412 1.00 91.25 211 SER A CA 1
ATOM 1707 C C . SER A 1 211 ? 5.200 -8.493 17.447 1.00 91.25 211 SER A C 1
ATOM 1709 O O . SER A 1 211 ? 4.386 -7.585 17.298 1.00 91.25 211 SER A O 1
ATOM 1711 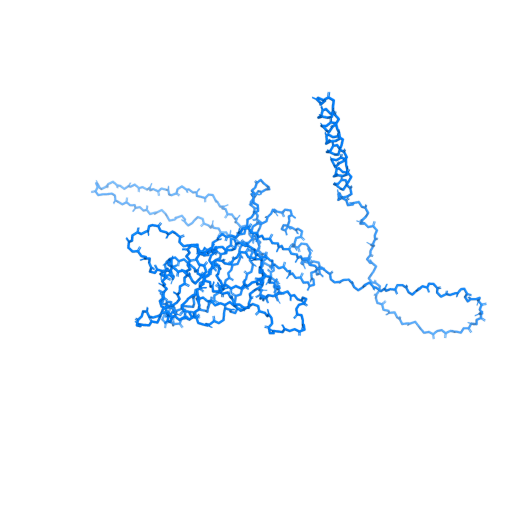N N . ILE A 1 212 ? 6.314 -8.583 16.717 1.00 91.06 212 ILE A N 1
ATOM 1712 C CA . ILE A 1 212 ? 6.613 -7.728 15.554 1.00 91.06 212 ILE A CA 1
ATOM 1713 C C . ILE A 1 212 ? 5.835 -8.142 14.293 1.00 91.06 212 ILE A C 1
ATOM 1715 O O . ILE A 1 212 ? 5.996 -7.542 13.238 1.00 91.06 212 ILE A O 1
ATOM 1719 N N . SER A 1 213 ? 5.004 -9.181 14.397 1.00 92.44 213 SER A N 1
ATOM 1720 C CA . SER A 1 213 ? 4.108 -9.659 13.347 1.00 92.44 213 SER A CA 1
ATOM 1721 C C . SER A 1 213 ? 2.644 -9.516 13.760 1.00 92.44 213 SER A C 1
ATOM 1723 O O . SER A 1 213 ? 2.294 -9.630 14.939 1.00 92.44 213 SER A O 1
ATOM 1725 N N . THR A 1 214 ? 1.781 -9.290 12.771 1.00 94.62 214 THR A N 1
ATOM 1726 C CA . THR A 1 214 ? 0.327 -9.264 12.944 1.00 94.62 214 THR A CA 1
ATOM 1727 C C . THR A 1 214 ? -0.347 -10.151 11.904 1.00 94.62 214 THR A C 1
ATOM 1729 O O . THR A 1 214 ? 0.073 -10.221 10.749 1.00 94.62 214 THR A O 1
ATOM 1732 N N . SER A 1 215 ? -1.419 -10.828 12.309 1.00 94.56 215 SER A N 1
ATOM 1733 C CA . SER A 1 215 ? -2.269 -11.594 11.396 1.00 94.56 215 SER A CA 1
ATOM 1734 C C . SER A 1 215 ? -3.338 -10.731 10.725 1.00 94.56 215 SER A C 1
ATOM 1736 O O . SER A 1 215 ? -3.972 -11.187 9.774 1.00 94.56 215 SER A O 1
ATOM 1738 N N . ARG A 1 216 ? -3.569 -9.503 11.209 1.00 97.38 216 ARG A N 1
ATOM 1739 C CA . ARG A 1 216 ? -4.613 -8.605 10.705 1.00 97.38 216 ARG A CA 1
ATOM 1740 C C . ARG A 1 216 ? -4.140 -7.160 10.654 1.00 97.38 216 ARG A C 1
ATOM 1742 O O . ARG A 1 216 ? -3.581 -6.651 11.625 1.00 97.38 216 ARG A O 1
ATOM 1749 N N . VAL A 1 217 ? -4.422 -6.506 9.534 1.00 98.44 217 VAL A N 1
ATOM 1750 C CA . VAL A 1 217 ? -4.198 -5.077 9.318 1.00 98.44 217 VAL A CA 1
ATOM 1751 C C . VAL A 1 217 ? -5.502 -4.435 8.845 1.00 98.44 217 VAL A C 1
ATOM 1753 O O . VAL A 1 217 ? -6.151 -4.919 7.915 1.00 98.44 217 VAL A O 1
ATOM 1756 N N . LYS A 1 218 ? -5.892 -3.340 9.494 1.00 98.62 218 LYS A N 1
ATOM 1757 C CA . LYS A 1 218 ? -6.966 -2.444 9.062 1.00 98.62 218 LYS A CA 1
ATOM 1758 C C . LYS A 1 218 ? -6.356 -1.269 8.305 1.00 98.62 218 LYS A C 1
ATOM 1760 O O . LYS A 1 218 ? -5.328 -0.729 8.716 1.00 98.62 218 LYS A O 1
ATOM 1765 N N . VAL A 1 219 ? -6.977 -0.894 7.194 1.00 98.69 219 VAL A N 1
ATOM 1766 C CA . VAL A 1 219 ? -6.466 0.135 6.287 1.00 98.69 219 VAL A CA 1
ATOM 1767 C C . VAL A 1 219 ? -7.376 1.356 6.286 1.00 98.69 219 VAL A C 1
ATOM 1769 O O . VAL A 1 219 ? -8.573 1.249 6.025 1.00 98.69 219 VAL A O 1
ATOM 1772 N N . LEU A 1 220 ? -6.803 2.519 6.596 1.00 98.69 220 LEU A N 1
ATOM 1773 C CA . LEU A 1 220 ? -7.480 3.810 6.637 1.00 98.69 220 LEU A CA 1
ATOM 1774 C C . LEU A 1 220 ? -7.054 4.660 5.440 1.00 98.69 220 LEU A C 1
ATOM 1776 O O . LEU A 1 220 ? -5.916 5.124 5.373 1.00 98.69 220 LEU A O 1
ATOM 1780 N N . THR A 1 221 ? -7.983 4.886 4.517 1.00 98.25 221 THR A N 1
ATOM 1781 C CA . THR A 1 221 ? -7.759 5.688 3.304 1.00 98.25 221 THR A CA 1
ATOM 1782 C C . THR A 1 221 ? -8.034 7.184 3.544 1.00 98.25 221 THR A C 1
ATOM 1784 O O . THR A 1 221 ? -7.975 7.663 4.684 1.00 98.25 221 THR A O 1
ATOM 1787 N N . SER A 1 222 ? -8.289 7.949 2.479 1.00 96.88 222 SER A N 1
ATOM 1788 C CA . SER A 1 222 ? -8.511 9.397 2.526 1.00 96.88 222 SER A CA 1
ATOM 1789 C C . SER A 1 222 ? -9.710 9.793 3.407 1.00 96.88 222 SER A C 1
ATOM 1791 O O . SER A 1 222 ? -10.582 8.981 3.719 1.00 96.88 222 SER A O 1
ATOM 1793 N N . ASP A 1 223 ? -9.769 11.058 3.832 1.00 95.19 223 ASP A N 1
ATOM 1794 C CA . ASP A 1 223 ? -10.875 11.566 4.665 1.00 95.19 223 ASP A CA 1
ATOM 1795 C C . ASP A 1 223 ? -12.220 11.612 3.923 1.00 95.19 223 ASP A C 1
ATOM 1797 O O . ASP A 1 223 ? -13.276 11.492 4.539 1.00 95.19 223 ASP A O 1
ATOM 1801 N N . GLN A 1 224 ? -12.176 11.721 2.592 1.00 95.31 224 GLN A N 1
ATOM 1802 C CA . GLN A 1 224 ? -13.367 11.705 1.741 1.00 95.31 224 GLN A CA 1
ATOM 1803 C C . GLN A 1 224 ? -14.013 10.314 1.673 1.00 95.31 224 GLN A C 1
ATOM 1805 O O . GLN A 1 224 ? -15.223 10.210 1.498 1.00 95.31 224 GLN A O 1
ATOM 1810 N N . GLU A 1 225 ? -13.214 9.258 1.834 1.00 95.25 225 GLU A N 1
ATOM 1811 C CA . GLU A 1 225 ? -13.657 7.862 1.788 1.00 95.25 225 GLU A CA 1
ATOM 1812 C C . GLU A 1 225 ? -13.954 7.308 3.188 1.00 95.25 225 GLU A C 1
ATOM 1814 O O . GLU A 1 225 ? -14.965 6.645 3.397 1.00 95.25 225 GLU A O 1
ATOM 1819 N N . HIS A 1 226 ? -13.098 7.607 4.172 1.00 95.62 226 HIS A N 1
ATOM 1820 C CA . HIS A 1 226 ? -13.214 7.122 5.547 1.00 95.62 226 HIS A CA 1
ATOM 1821 C C . HIS A 1 226 ? -13.300 8.275 6.544 1.00 95.62 226 HIS A C 1
ATOM 1823 O O . HIS A 1 226 ? -12.286 8.746 7.074 1.00 95.62 226 HIS A O 1
ATOM 1829 N N . LYS A 1 227 ? -14.521 8.687 6.879 1.00 96.75 227 LYS A N 1
ATOM 1830 C CA . LYS A 1 227 ? -14.748 9.725 7.887 1.00 96.75 227 LYS A CA 1
ATOM 1831 C C . LYS A 1 227 ? -14.493 9.191 9.298 1.00 96.75 227 LYS A C 1
ATOM 1833 O O . LYS A 1 227 ? -15.179 8.279 9.758 1.00 96.75 227 LYS A O 1
ATOM 1838 N N . VAL A 1 228 ? -13.541 9.796 10.010 1.00 97.31 228 VAL A N 1
ATOM 1839 C CA . VAL A 1 228 ? -13.256 9.480 11.418 1.00 97.31 228 VAL A CA 1
ATOM 1840 C C . VAL A 1 228 ? -13.886 10.543 12.309 1.00 97.31 228 VAL A C 1
ATOM 1842 O O . VAL A 1 228 ? -13.629 11.733 12.152 1.00 97.31 228 VAL A O 1
ATOM 1845 N N . THR A 1 229 ? -14.710 10.121 13.266 1.00 96.69 229 THR A N 1
ATOM 1846 C CA . THR A 1 229 ? -15.294 11.036 14.252 1.00 96.69 229 THR A CA 1
ATOM 1847 C C . THR A 1 229 ? -14.228 11.427 15.271 1.00 96.69 229 THR A C 1
ATOM 1849 O O . THR A 1 229 ? -13.740 10.573 16.019 1.00 96.69 229 THR A O 1
ATOM 1852 N N . LEU A 1 230 ? -13.868 12.711 15.286 1.00 95.44 230 LEU A N 1
ATOM 1853 C CA . LEU A 1 230 ? -12.914 13.298 16.226 1.00 95.44 230 LEU A CA 1
ATOM 1854 C C . LEU A 1 230 ? -13.642 13.858 17.464 1.00 95.44 230 LEU A C 1
ATOM 1856 O O . LEU A 1 230 ? -14.780 14.320 17.343 1.00 95.44 230 LEU A O 1
ATOM 1860 N N . PRO A 1 231 ? -13.016 13.837 18.653 1.00 92.38 231 PRO A N 1
ATOM 1861 C CA . PRO A 1 231 ? -13.528 14.547 19.821 1.00 92.38 231 PRO A CA 1
ATOM 1862 C C . PRO A 1 231 ? -13.456 16.073 19.613 1.00 92.38 231 PRO A C 1
ATOM 1864 O O . PRO A 1 231 ? -12.525 16.582 18.993 1.00 92.38 231 PRO A O 1
ATOM 1867 N N . THR A 1 232 ? -14.452 16.804 20.124 1.00 88.69 232 THR A N 1
ATOM 1868 C CA . THR A 1 232 ? -14.708 18.233 19.836 1.00 88.69 232 THR A CA 1
ATOM 1869 C C . THR A 1 232 ? -13.589 19.188 20.274 1.00 88.69 232 THR A C 1
ATOM 1871 O O . THR A 1 232 ? -13.566 20.343 19.861 1.00 88.69 232 THR A O 1
ATOM 1874 N N . ASP A 1 233 ? -12.678 18.739 21.132 1.00 85.25 233 ASP A N 1
ATOM 1875 C CA . ASP A 1 233 ? -11.672 19.556 21.811 1.00 85.25 233 ASP A CA 1
ATOM 1876 C C . ASP A 1 233 ? -10.257 19.435 21.221 1.00 85.25 233 ASP A C 1
ATOM 1878 O O . ASP A 1 233 ? -9.324 20.013 21.783 1.00 85.25 233 ASP A O 1
ATOM 1882 N N . ARG A 1 234 ? -10.052 18.687 20.124 1.00 80.62 234 ARG A N 1
ATOM 1883 C CA . ARG A 1 234 ? -8.700 18.418 19.603 1.00 80.62 234 ARG A CA 1
ATOM 1884 C C . ARG A 1 234 ? -8.587 18.487 18.087 1.00 80.62 234 ARG A C 1
ATOM 1886 O O . ARG A 1 234 ? -9.220 17.722 17.366 1.00 80.62 234 ARG A O 1
ATOM 1893 N N . GLU A 1 235 ? -7.652 19.314 17.629 1.00 85.12 235 GLU A N 1
ATOM 1894 C CA . GLU A 1 235 ? -7.066 19.187 16.297 1.00 85.12 235 GLU A CA 1
ATOM 1895 C C . GLU A 1 235 ? -6.087 18.007 16.321 1.00 85.12 235 GLU A C 1
ATOM 1897 O O . GLU A 1 235 ? -5.013 18.068 16.923 1.00 85.12 235 GLU A O 1
ATOM 1902 N N . PHE A 1 236 ? -6.497 16.887 15.732 1.00 89.69 236 PHE A N 1
ATOM 1903 C CA . PHE A 1 236 ? -5.660 15.703 15.597 1.00 89.69 236 PHE A CA 1
ATOM 1904 C C . PHE A 1 236 ? -5.746 15.178 14.169 1.00 89.69 236 PHE A C 1
ATOM 1906 O O . PHE A 1 236 ? -6.827 14.825 13.697 1.00 89.69 236 PHE A O 1
ATOM 1913 N N . GLU A 1 237 ? -4.601 15.098 13.497 1.00 94.88 237 GLU A N 1
ATOM 1914 C CA . GLU A 1 237 ? -4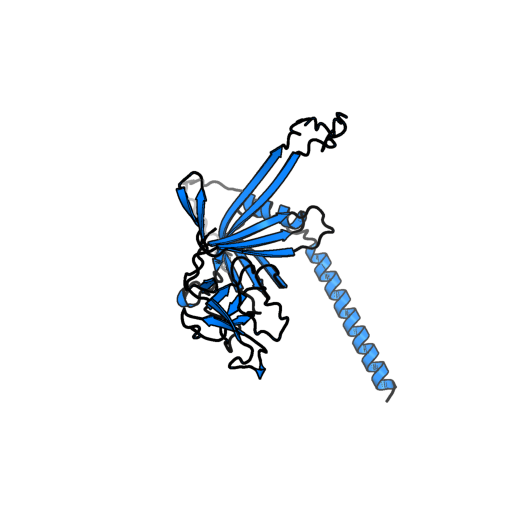.507 14.499 12.172 1.00 94.88 237 GLU A CA 1
ATOM 1915 C C . GLU A 1 237 ? -4.212 13.004 12.307 1.00 94.88 237 GLU A C 1
ATOM 1917 O O . GLU A 1 237 ? -3.152 12.587 12.779 1.00 94.88 237 GLU A O 1
ATOM 1922 N N . VAL A 1 238 ? -5.189 12.189 11.918 1.00 96.69 238 VAL A N 1
ATOM 1923 C CA . VAL A 1 238 ? -5.060 10.733 11.904 1.00 96.69 238 VAL A CA 1
ATOM 1924 C C . VAL A 1 238 ? -4.225 10.327 10.682 1.00 96.69 238 VAL A C 1
ATOM 1926 O O . VAL A 1 238 ? -4.612 10.687 9.572 1.00 96.69 238 VAL A O 1
ATOM 1929 N N . PRO A 1 239 ? -3.127 9.558 10.835 1.00 97.88 239 PRO A N 1
ATOM 1930 C CA . PRO A 1 239 ? -2.367 9.025 9.708 1.00 97.88 239 PRO A CA 1
ATOM 1931 C C . PRO A 1 239 ? -3.244 8.188 8.771 1.00 97.88 239 PRO A C 1
ATOM 1933 O O . PRO A 1 239 ? -3.865 7.206 9.187 1.00 97.88 239 PRO A O 1
ATOM 1936 N N . ARG A 1 240 ? -3.275 8.566 7.499 1.00 98.31 240 ARG A N 1
ATOM 1937 C CA . ARG A 1 240 ? -4.053 7.930 6.427 1.00 98.31 240 ARG A CA 1
ATOM 1938 C C . ARG A 1 240 ? -3.111 7.447 5.331 1.00 98.31 240 ARG A C 1
ATOM 1940 O O . ARG A 1 240 ? -1.968 7.896 5.278 1.00 98.31 240 ARG A O 1
ATOM 1947 N N . LEU A 1 241 ? -3.584 6.552 4.463 1.00 98.44 241 LEU A N 1
ATOM 1948 C CA . LEU A 1 241 ? -2.791 6.079 3.326 1.00 98.44 241 LEU A CA 1
ATOM 1949 C C . LEU A 1 241 ? -2.164 7.242 2.555 1.00 98.44 241 LEU A C 1
ATOM 1951 O O . LEU A 1 241 ? -2.821 8.235 2.245 1.00 98.44 241 LEU A O 1
ATOM 1955 N N . GLY A 1 242 ? -0.890 7.076 2.218 1.00 97.50 242 GLY A N 1
ATOM 1956 C CA . GLY A 1 242 ? -0.158 8.005 1.371 1.00 97.50 242 GLY A CA 1
ATOM 1957 C C . GLY A 1 242 ? 1.336 7.760 1.460 1.00 97.50 242 GLY A C 1
ATOM 1958 O O . GLY A 1 242 ? 1.977 7.380 0.479 1.00 97.50 242 GLY A O 1
ATOM 1959 N N . ARG A 1 243 ? 1.893 7.949 2.656 1.00 97.88 243 ARG A N 1
ATOM 1960 C CA . ARG A 1 243 ? 3.334 7.878 2.895 1.00 97.88 243 ARG A CA 1
ATOM 1961 C C . ARG A 1 243 ? 3.766 6.492 3.369 1.00 97.88 243 ARG A C 1
ATOM 1963 O O . ARG A 1 243 ? 3.116 5.868 4.203 1.00 97.88 243 ARG A O 1
ATOM 1970 N N . ILE A 1 244 ? 4.918 6.058 2.867 1.00 98.38 244 ILE A N 1
ATOM 1971 C CA . ILE A 1 244 ? 5.645 4.875 3.328 1.00 98.38 244 ILE A CA 1
ATOM 1972 C C . ILE A 1 244 ? 6.992 5.336 3.887 1.00 98.38 244 ILE A C 1
ATOM 1974 O O . ILE A 1 244 ? 7.692 6.122 3.245 1.00 98.38 244 ILE A O 1
ATOM 1978 N N . GLY A 1 245 ? 7.346 4.888 5.092 1.00 97.94 245 GLY A N 1
ATOM 1979 C CA . GLY A 1 245 ? 8.631 5.222 5.710 1.00 97.94 245 GLY A CA 1
ATOM 1980 C C . GLY A 1 245 ? 9.783 4.337 5.237 1.00 97.94 245 GLY A C 1
ATOM 1981 O O . GLY A 1 245 ? 10.899 4.830 5.095 1.00 97.94 245 GLY A O 1
ATOM 1982 N N . GLU A 1 246 ? 9.517 3.061 4.958 1.00 98.31 246 GLU A N 1
ATOM 1983 C CA . GLU A 1 246 ? 10.527 2.091 4.531 1.00 98.31 246 GLU A CA 1
ATOM 1984 C C . GLU A 1 246 ? 10.016 1.238 3.376 1.00 98.31 246 GLU A C 1
ATOM 1986 O O . GLU A 1 246 ? 8.885 0.757 3.403 1.00 98.31 246 GLU A O 1
ATOM 1991 N N . VAL A 1 247 ? 10.866 1.021 2.374 1.00 98.38 247 VAL A N 1
ATOM 1992 C CA . VAL A 1 247 ? 10.562 0.170 1.224 1.00 98.38 247 VAL A CA 1
ATOM 1993 C C . VAL A 1 247 ? 11.768 -0.692 0.875 1.00 98.38 247 VAL A C 1
ATOM 1995 O O . VAL A 1 247 ? 12.906 -0.223 0.880 1.00 98.38 247 VAL A O 1
ATOM 1998 N N . SER A 1 248 ? 11.516 -1.956 0.557 1.00 98.19 248 SER A N 1
ATOM 1999 C CA . SER A 1 248 ? 12.508 -2.887 0.034 1.00 98.19 248 SER A CA 1
ATOM 2000 C C . SER A 1 248 ? 11.906 -3.675 -1.121 1.00 98.19 248 SER A C 1
ATOM 2002 O O . SER A 1 248 ? 10.795 -4.193 -1.020 1.00 98.19 248 SER A O 1
ATOM 2004 N N . LEU A 1 249 ? 12.646 -3.765 -2.224 1.00 98.25 249 LEU A N 1
ATOM 2005 C CA . LEU A 1 249 ? 12.282 -4.554 -3.395 1.00 98.25 249 LEU A CA 1
ATOM 2006 C C . LEU A 1 249 ? 13.429 -5.510 -3.714 1.00 98.25 249 LEU A C 1
ATOM 2008 O O . LEU A 1 249 ? 14.554 -5.078 -3.972 1.00 98.25 249 LEU A O 1
ATOM 2012 N N . SER A 1 250 ? 13.137 -6.805 -3.727 1.00 97.56 250 SER A N 1
ATOM 2013 C CA . SER A 1 250 ? 14.076 -7.854 -4.125 1.00 97.56 250 SER A CA 1
ATOM 2014 C C . SER A 1 250 ? 13.529 -8.583 -5.344 1.00 97.56 250 SER A C 1
ATOM 2016 O O . SER A 1 250 ? 12.400 -9.055 -5.322 1.00 97.56 250 SER A O 1
ATOM 2018 N N . ILE A 1 251 ? 14.327 -8.661 -6.406 1.00 96.88 251 ILE A N 1
ATOM 2019 C CA . ILE A 1 251 ? 14.011 -9.397 -7.638 1.00 96.88 251 ILE A CA 1
ATOM 2020 C C . ILE A 1 251 ? 15.035 -10.522 -7.728 1.00 96.88 251 ILE A C 1
ATOM 2022 O O . ILE A 1 251 ? 16.210 -10.236 -8.020 1.00 96.88 251 ILE A O 1
ATOM 2026 N N . ASN A 1 252 ? 14.620 -11.756 -7.442 1.00 95.94 252 ASN A N 1
ATOM 2027 C CA . ASN A 1 252 ? 15.542 -12.876 -7.295 1.00 95.94 252 ASN A CA 1
ATOM 2028 C C . ASN A 1 252 ? 15.446 -13.869 -8.457 1.00 95.94 252 ASN A C 1
ATOM 2030 O O . ASN A 1 252 ? 14.468 -13.931 -9.205 1.00 95.94 252 ASN A O 1
ATOM 2034 N N . ARG A 1 253 ? 16.530 -14.633 -8.588 1.00 95.00 253 ARG A N 1
ATOM 2035 C CA . ARG A 1 253 ? 16.667 -15.765 -9.495 1.00 95.00 253 ARG A CA 1
ATOM 2036 C C . ARG A 1 253 ? 17.036 -16.994 -8.669 1.00 95.00 253 ARG A C 1
ATOM 2038 O O . ARG A 1 253 ? 17.993 -16.931 -7.894 1.00 95.00 253 ARG A O 1
ATOM 2045 N N . HIS A 1 254 ? 16.314 -18.089 -8.842 1.00 92.38 254 HIS A N 1
ATOM 2046 C CA . HIS A 1 254 ? 16.609 -19.388 -8.261 1.00 92.38 254 HIS A CA 1
ATOM 2047 C C . HIS A 1 254 ? 17.633 -20.093 -9.146 1.00 92.38 254 HIS A C 1
ATOM 2049 O O . HIS A 1 254 ? 17.426 -20.324 -10.336 1.00 92.38 254 HIS A O 1
ATOM 2055 N N . LEU A 1 255 ? 18.787 -20.397 -8.563 1.00 91.94 255 LEU A N 1
ATOM 2056 C CA . LEU A 1 255 ? 19.828 -21.176 -9.215 1.00 91.94 255 LEU A CA 1
ATOM 2057 C C . LEU A 1 255 ? 19.990 -22.465 -8.425 1.00 91.94 255 LEU A C 1
ATOM 2059 O O . LEU A 1 255 ? 20.411 -22.434 -7.269 1.00 91.94 255 LEU A O 1
ATOM 2063 N N . GLU A 1 256 ? 19.665 -23.591 -9.052 1.00 89.69 256 GLU A N 1
ATOM 2064 C CA . GLU A 1 256 ? 20.007 -24.895 -8.502 1.00 89.69 256 GLU A CA 1
ATOM 2065 C C . GLU A 1 256 ? 21.520 -25.070 -8.606 1.00 89.69 256 GLU A C 1
ATOM 2067 O O . GLU A 1 256 ? 22.089 -25.252 -9.687 1.00 89.69 256 GLU A O 1
ATOM 2072 N N . LEU A 1 257 ? 22.194 -24.953 -7.466 1.00 89.00 257 LEU A N 1
ATOM 2073 C CA . LEU A 1 257 ? 23.599 -25.300 -7.368 1.00 89.00 257 LEU A CA 1
ATOM 2074 C C . LEU A 1 257 ? 23.671 -26.823 -7.325 1.00 89.00 257 LEU A C 1
ATOM 2076 O O . LEU A 1 257 ? 23.371 -27.439 -6.307 1.00 89.00 257 LEU A O 1
ATOM 2080 N N . VAL A 1 258 ? 24.032 -27.432 -8.453 1.00 88.00 258 VAL A N 1
ATOM 2081 C CA . VAL A 1 258 ? 24.384 -28.850 -8.469 1.00 88.00 258 VAL A CA 1
ATOM 2082 C C . VAL A 1 258 ? 25.655 -28.988 -7.642 1.00 88.00 258 VAL A C 1
ATOM 2084 O O . VAL A 1 258 ? 26.708 -28.478 -8.034 1.00 88.00 258 VAL A O 1
ATOM 2087 N N . ASP A 1 259 ? 25.556 -29.654 -6.493 1.00 81.25 259 ASP A N 1
ATOM 2088 C CA . ASP A 1 259 ? 26.730 -30.079 -5.744 1.00 81.25 259 ASP A CA 1
ATOM 2089 C C . ASP A 1 259 ? 27.574 -30.938 -6.684 1.00 81.25 259 ASP A C 1
ATOM 2091 O O . ASP A 1 259 ? 27.190 -32.054 -7.038 1.00 81.25 259 ASP A O 1
ATOM 2095 N N . ASN A 1 260 ? 28.712 -30.407 -7.138 1.00 72.81 260 ASN A N 1
ATOM 2096 C CA . ASN A 1 260 ? 29.686 -31.224 -7.844 1.00 72.81 260 ASN A CA 1
ATOM 2097 C C . ASN A 1 260 ? 30.051 -32.365 -6.891 1.00 72.81 260 ASN A C 1
ATOM 2099 O O . ASN A 1 260 ? 30.606 -32.079 -5.821 1.00 72.81 260 ASN A O 1
ATOM 2103 N N . PRO A 1 261 ? 29.743 -33.634 -7.221 1.00 68.81 261 PRO A N 1
ATOM 2104 C CA . PRO A 1 261 ? 30.119 -34.722 -6.346 1.00 68.81 261 PRO A CA 1
ATOM 2105 C C . PRO A 1 261 ? 31.639 -34.654 -6.150 1.00 68.81 261 PRO A C 1
ATOM 2107 O O . PRO A 1 261 ? 32.368 -34.423 -7.125 1.00 68.81 261 PRO A O 1
ATOM 2110 N N . PRO A 1 262 ? 32.134 -34.796 -4.907 1.00 66.19 262 PRO A N 1
ATOM 2111 C CA . PRO A 1 262 ? 33.561 -34.762 -4.634 1.00 66.19 262 PRO A CA 1
ATOM 2112 C C . PRO A 1 262 ? 34.235 -35.786 -5.539 1.00 66.19 262 PRO A C 1
ATOM 2114 O O . PRO A 1 262 ? 33.829 -36.946 -5.547 1.00 66.19 262 PRO A O 1
ATOM 2117 N N . HIS A 1 263 ? 35.200 -35.309 -6.334 1.00 56.91 263 HIS A N 1
ATOM 2118 C CA . HIS A 1 263 ? 35.998 -36.070 -7.293 1.00 56.91 263 HIS A CA 1
ATOM 2119 C C . HIS A 1 263 ? 36.066 -37.556 -6.933 1.00 56.91 263 HIS A C 1
ATOM 2121 O O . HIS A 1 263 ? 36.816 -37.958 -6.040 1.00 56.91 263 HIS A O 1
ATOM 2127 N N . ALA A 1 264 ? 35.266 -38.360 -7.638 1.00 58.72 264 ALA A N 1
ATOM 2128 C CA . ALA A 1 264 ? 35.384 -39.801 -7.584 1.00 58.72 264 ALA A CA 1
ATOM 2129 C C . ALA A 1 264 ? 36.834 -40.155 -7.925 1.00 58.72 264 ALA A C 1
ATOM 2131 O O . ALA A 1 264 ? 37.395 -39.671 -8.911 1.00 58.72 264 ALA A O 1
ATOM 2132 N N . HIS A 1 265 ? 37.428 -40.939 -7.030 1.00 56.75 265 HIS A N 1
ATOM 2133 C CA . HIS A 1 265 ? 38.777 -41.469 -7.096 1.00 56.75 265 HIS A CA 1
ATOM 2134 C C . HIS A 1 265 ? 39.204 -41.839 -8.516 1.00 56.75 265 HIS A C 1
ATOM 2136 O O . HIS A 1 265 ? 38.414 -42.379 -9.286 1.00 56.75 265 HIS A O 1
ATOM 2142 N N . ALA A 1 266 ? 40.480 -41.583 -8.816 1.00 59.84 266 ALA A N 1
ATOM 2143 C CA . ALA A 1 266 ? 41.175 -42.056 -10.002 1.00 59.84 266 ALA A CA 1
ATOM 2144 C C . ALA A 1 266 ? 40.870 -43.543 -10.256 1.00 59.84 266 ALA A C 1
ATOM 2146 O O . ALA A 1 266 ? 41.464 -44.426 -9.640 1.00 59.84 266 ALA A O 1
ATOM 2147 N N . VAL A 1 267 ? 39.919 -43.814 -11.148 1.00 60.81 267 VAL A N 1
ATOM 2148 C CA . VAL A 1 267 ? 39.739 -45.137 -11.730 1.00 60.81 267 VAL A CA 1
ATOM 2149 C C . VAL A 1 267 ? 40.702 -45.200 -12.904 1.00 60.81 267 VAL A C 1
ATOM 2151 O O . VAL A 1 267 ? 40.581 -44.446 -13.869 1.00 60.81 267 VAL A O 1
ATOM 2154 N N . GLU A 1 268 ? 41.704 -46.065 -12.765 1.00 60.47 268 GLU A N 1
ATOM 2155 C CA . GLU A 1 268 ? 42.649 -46.404 -13.821 1.00 60.47 268 GLU A CA 1
ATOM 2156 C C . GLU A 1 268 ? 41.922 -46.812 -15.116 1.00 60.47 268 GLU A C 1
ATOM 2158 O O . GLU A 1 268 ? 40.876 -47.469 -15.067 1.00 60.47 268 GLU A O 1
ATOM 2163 N N . PRO A 1 269 ? 42.469 -46.457 -16.291 1.00 58.00 269 PRO A N 1
ATOM 2164 C CA . PRO A 1 269 ? 41.816 -46.701 -17.565 1.00 58.00 269 PRO A CA 1
ATOM 2165 C C . PRO A 1 269 ? 41.826 -48.197 -17.890 1.00 58.00 269 PRO A C 1
ATOM 2167 O O . PRO A 1 269 ? 42.863 -48.768 -18.229 1.00 58.00 269 PRO A O 1
ATOM 2170 N N . LYS A 1 270 ? 40.651 -48.833 -17.859 1.00 59.78 270 LYS A N 1
ATOM 2171 C CA . LYS A 1 270 ? 40.420 -50.064 -18.618 1.00 59.78 270 LYS A CA 1
ATOM 2172 C C . LYS A 1 270 ? 39.801 -49.712 -19.961 1.00 59.78 270 LYS A C 1
ATOM 2174 O O . LYS A 1 270 ? 38.632 -49.361 -20.064 1.00 59.78 270 LYS A O 1
ATOM 2179 N N . THR A 1 271 ? 40.651 -49.795 -20.975 1.00 59.47 271 THR A N 1
ATOM 2180 C CA . THR A 1 271 ? 40.320 -49.776 -22.395 1.00 59.47 271 THR A CA 1
ATOM 2181 C C . THR A 1 271 ? 39.343 -50.900 -22.713 1.00 59.47 271 THR A C 1
ATOM 2183 O O . THR A 1 271 ? 39.721 -52.064 -22.627 1.00 59.47 271 THR A O 1
ATOM 2186 N N . GLU A 1 272 ? 38.135 -50.569 -23.157 1.00 54.09 272 GLU A N 1
ATOM 2187 C CA . GLU A 1 272 ? 37.362 -51.477 -24.000 1.00 54.09 272 GLU A CA 1
ATOM 2188 C C . GLU A 1 272 ? 36.564 -50.695 -25.045 1.00 54.09 272 GLU A C 1
ATOM 2190 O O . GLU A 1 272 ? 35.877 -49.713 -24.769 1.00 54.09 272 GLU A O 1
ATOM 2195 N N . VAL A 1 273 ? 36.782 -51.115 -26.286 1.00 57.12 273 VAL A N 1
ATOM 2196 C CA . VAL A 1 273 ? 36.306 -50.538 -27.538 1.00 57.12 273 VAL A CA 1
ATOM 2197 C C . VAL A 1 273 ? 34.908 -51.087 -27.810 1.00 57.12 273 VAL A C 1
ATOM 2199 O O . VAL A 1 273 ? 34.742 -52.301 -27.883 1.00 57.12 273 VAL A O 1
ATOM 2202 N N . GLY A 1 274 ? 33.911 -50.224 -28.012 1.00 52.56 274 GLY A N 1
ATOM 2203 C CA . GLY A 1 274 ? 32.556 -50.677 -28.337 1.00 52.56 274 GLY A CA 1
ATOM 2204 C C . GLY A 1 274 ? 31.632 -49.561 -28.809 1.00 52.56 274 GLY A C 1
ATOM 2205 O O . GLY A 1 274 ? 31.192 -48.736 -28.023 1.00 52.56 274 GLY A O 1
ATOM 2206 N N . ALA A 1 275 ? 31.369 -49.554 -30.112 1.00 51.66 275 ALA A N 1
ATOM 2207 C CA . ALA A 1 275 ? 30.602 -48.593 -30.895 1.00 51.66 275 ALA A CA 1
ATOM 2208 C C . ALA A 1 275 ? 29.192 -48.220 -30.381 1.00 51.66 275 ALA A C 1
ATOM 2210 O O . ALA A 1 275 ? 28.353 -49.087 -30.165 1.00 51.66 275 ALA A O 1
ATOM 2211 N N . GLY A 1 276 ? 28.920 -46.908 -30.404 1.00 51.47 276 GLY A N 1
ATOM 2212 C CA . GLY A 1 276 ? 27.761 -46.325 -31.092 1.00 51.47 276 GLY A CA 1
ATOM 2213 C C . GLY A 1 276 ? 26.419 -46.298 -30.354 1.00 51.47 276 GLY A C 1
ATOM 2214 O O . GLY A 1 276 ? 25.754 -47.316 -30.239 1.00 51.47 276 GLY A O 1
ATOM 2215 N N . ILE A 1 277 ? 25.971 -45.093 -29.985 1.00 45.72 277 ILE A N 1
ATOM 2216 C CA . ILE A 1 277 ? 24.763 -44.428 -30.516 1.00 45.72 277 ILE A CA 1
ATOM 2217 C C . ILE A 1 277 ? 24.773 -42.982 -29.996 1.00 45.72 277 ILE A C 1
ATOM 2219 O O . ILE A 1 277 ? 24.834 -42.717 -28.798 1.00 45.72 277 ILE A O 1
ATOM 2223 N N . GLU A 1 278 ? 24.760 -42.052 -30.943 1.00 50.66 278 GLU A N 1
ATOM 2224 C CA . GLU A 1 278 ? 24.836 -40.610 -30.750 1.00 50.66 278 GLU A CA 1
ATOM 2225 C C . GLU A 1 278 ? 23.405 -40.057 -30.618 1.00 50.66 278 GLU A C 1
ATOM 2227 O O . GLU A 1 278 ? 22.642 -40.072 -31.585 1.00 50.66 278 GLU A O 1
ATOM 2232 N N . LEU A 1 279 ? 23.015 -39.589 -29.425 1.00 43.44 279 LEU A N 1
ATOM 2233 C CA . LEU A 1 279 ? 21.788 -38.809 -29.232 1.00 43.44 279 LEU A CA 1
ATOM 2234 C C . LEU A 1 279 ? 22.166 -37.353 -28.950 1.00 43.44 279 LEU A C 1
ATOM 2236 O O . LEU A 1 279 ? 22.738 -37.020 -27.913 1.00 43.44 279 LEU A O 1
ATOM 2240 N N . ARG A 1 280 ? 21.862 -36.488 -29.916 1.00 44.59 280 ARG A N 1
ATOM 2241 C CA . ARG A 1 280 ? 22.220 -35.069 -29.925 1.00 44.59 280 ARG A CA 1
ATOM 2242 C C . ARG A 1 280 ? 21.078 -34.243 -29.323 1.00 44.59 280 ARG A C 1
ATOM 2244 O O . ARG A 1 280 ? 20.024 -34.117 -29.939 1.00 44.59 280 ARG A O 1
ATOM 2251 N N . ALA A 1 281 ? 21.302 -33.667 -28.143 1.00 47.34 281 ALA A N 1
ATOM 2252 C CA . ALA A 1 281 ? 20.476 -32.606 -27.556 1.00 47.34 281 ALA A CA 1
ATOM 2253 C C . ALA A 1 281 ? 21.145 -31.228 -27.780 1.00 47.34 281 ALA A C 1
ATOM 2255 O O . ALA A 1 281 ? 22.370 -31.167 -27.936 1.00 47.34 281 ALA A O 1
ATOM 2256 N N . PRO A 1 282 ? 20.378 -30.121 -27.843 1.00 50.00 282 PRO A N 1
ATOM 2257 C CA . PRO A 1 282 ? 20.895 -28.823 -28.262 1.00 50.00 282 PRO A CA 1
ATOM 2258 C C . PRO A 1 282 ? 21.758 -28.187 -27.165 1.00 50.00 282 PRO A C 1
ATOM 2260 O O . PRO A 1 282 ? 21.299 -27.939 -26.053 1.00 50.00 282 PRO A O 1
ATOM 2263 N N . GLN A 1 283 ? 23.014 -27.893 -27.497 1.00 40.34 283 GLN A N 1
ATOM 2264 C CA . GLN A 1 283 ? 23.899 -27.098 -26.652 1.00 40.34 283 GLN A CA 1
ATOM 2265 C C . GLN A 1 283 ? 23.577 -25.611 -26.834 1.00 40.34 283 GLN A C 1
ATOM 2267 O O . GLN A 1 283 ? 23.902 -25.020 -27.862 1.00 40.34 283 GLN A O 1
ATOM 2272 N N . ALA A 1 284 ? 22.966 -24.998 -25.822 1.00 42.84 284 ALA A N 1
ATOM 2273 C CA . ALA A 1 284 ? 23.035 -23.555 -25.632 1.00 42.84 284 ALA A CA 1
ATOM 2274 C C . ALA A 1 284 ? 24.346 -23.243 -24.894 1.00 42.84 284 ALA A C 1
ATOM 2276 O O . ALA A 1 284 ? 24.441 -23.354 -23.673 1.00 42.84 284 ALA A O 1
ATOM 2277 N N . THR A 1 285 ? 25.392 -22.904 -25.644 1.00 44.31 285 THR A N 1
ATOM 2278 C CA . THR A 1 285 ? 26.649 -22.386 -25.095 1.00 44.31 285 THR A CA 1
ATOM 2279 C C . THR A 1 285 ? 26.450 -20.942 -24.646 1.00 44.31 285 THR A C 1
ATOM 2281 O O . THR A 1 285 ? 26.588 -20.010 -25.438 1.00 44.31 285 THR A O 1
ATOM 2284 N N . THR A 1 286 ? 26.132 -20.747 -23.369 1.00 47.56 286 THR A N 1
ATOM 2285 C CA . THR A 1 286 ? 26.168 -19.428 -22.730 1.00 47.56 286 THR A CA 1
ATOM 2286 C C . THR A 1 286 ? 27.575 -19.199 -22.183 1.00 47.56 286 THR A C 1
ATOM 2288 O O . THR A 1 286 ? 27.990 -19.841 -21.220 1.00 47.56 286 THR A O 1
ATOM 2291 N N . ASN A 1 287 ? 28.330 -18.302 -22.821 1.00 48.28 287 ASN A N 1
ATOM 2292 C CA . ASN A 1 287 ? 29.655 -17.870 -22.375 1.00 48.28 287 ASN A CA 1
ATOM 2293 C C . ASN A 1 287 ? 29.581 -17.249 -20.968 1.00 48.28 287 ASN A C 1
ATOM 2295 O O . ASN A 1 287 ? 29.140 -16.113 -20.799 1.00 48.28 287 ASN A O 1
ATOM 2299 N N . LEU A 1 288 ? 30.051 -17.990 -19.962 1.00 46.97 288 LEU A N 1
ATOM 2300 C CA . LEU A 1 288 ? 30.096 -17.595 -18.552 1.00 46.97 288 LEU A CA 1
ATOM 2301 C C . LEU A 1 288 ? 31.467 -16.996 -18.165 1.00 46.97 288 LEU A C 1
ATOM 2303 O O . LEU A 1 288 ? 32.056 -17.382 -17.162 1.00 46.97 288 LEU A O 1
ATOM 2307 N N . GLN A 1 289 ? 32.013 -16.087 -18.981 1.00 47.22 289 GLN A N 1
ATOM 2308 C CA . GLN A 1 289 ? 33.325 -15.456 -18.730 1.00 47.22 289 GLN A CA 1
ATOM 2309 C C . GLN A 1 289 ? 33.295 -13.921 -18.629 1.00 47.22 289 GLN A C 1
ATOM 2311 O O . GLN A 1 289 ? 34.340 -13.302 -18.484 1.00 47.22 289 GLN A O 1
ATOM 2316 N N . ALA A 1 290 ? 32.117 -13.288 -18.620 1.00 46.84 290 ALA A N 1
ATOM 2317 C CA . ALA A 1 290 ? 31.990 -11.823 -18.578 1.00 46.84 290 ALA A CA 1
ATOM 2318 C C . ALA A 1 290 ? 31.531 -11.249 -17.216 1.00 46.84 290 ALA A C 1
ATOM 2320 O O . ALA A 1 290 ? 30.920 -10.187 -17.178 1.00 46.84 290 ALA A O 1
ATOM 2321 N N . LEU A 1 291 ? 31.779 -11.941 -16.095 1.00 47.38 291 LEU A N 1
ATOM 2322 C CA . LEU A 1 291 ? 31.258 -11.549 -14.768 1.00 47.38 291 LEU A CA 1
ATOM 2323 C C . LEU A 1 291 ? 32.327 -11.203 -13.717 1.00 47.38 291 LEU A C 1
ATOM 2325 O O . LEU A 1 291 ? 31.990 -10.985 -12.556 1.00 47.38 291 LEU A O 1
ATOM 2329 N N . THR A 1 292 ? 33.603 -11.112 -14.101 1.00 45.44 292 THR A N 1
ATOM 2330 C CA . THR A 1 292 ? 34.700 -10.797 -13.166 1.00 45.44 292 THR A CA 1
ATOM 2331 C C . THR A 1 292 ? 35.019 -9.311 -13.004 1.00 45.44 292 THR A C 1
ATOM 2333 O O . THR A 1 292 ? 35.702 -8.967 -12.045 1.00 45.44 292 THR A O 1
ATOM 2336 N N . ASP A 1 293 ? 34.454 -8.419 -13.819 1.00 51.78 293 ASP A N 1
ATOM 2337 C CA . ASP A 1 293 ? 34.655 -6.971 -13.670 1.00 51.78 293 ASP A CA 1
ATOM 2338 C C . ASP A 1 293 ? 33.415 -6.307 -13.060 1.00 51.78 293 ASP A C 1
ATOM 2340 O O . ASP A 1 293 ? 32.689 -5.551 -13.703 1.00 51.78 293 ASP A O 1
ATOM 2344 N N . SER A 1 294 ? 33.136 -6.629 -11.791 1.00 53.34 294 SER A N 1
ATOM 2345 C CA . SER A 1 294 ? 32.053 -5.984 -11.045 1.00 53.34 294 SER A CA 1
ATOM 2346 C C . SER A 1 294 ? 32.575 -4.766 -10.261 1.00 53.34 294 SER A C 1
ATOM 2348 O O . SER A 1 294 ? 33.416 -4.928 -9.367 1.00 53.34 294 SER A O 1
ATOM 2350 N N . PRO A 1 295 ? 32.046 -3.546 -10.498 1.00 64.81 295 PRO A N 1
ATOM 2351 C CA . PRO A 1 295 ? 32.407 -2.320 -9.767 1.00 64.81 295 PRO A CA 1
ATOM 2352 C C . PRO A 1 295 ? 32.157 -2.403 -8.247 1.00 64.81 295 PRO A C 1
ATOM 2354 O O . PRO A 1 295 ? 32.638 -1.573 -7.474 1.00 64.81 295 PRO A O 1
ATOM 2357 N N . MET A 1 296 ? 31.468 -3.449 -7.789 1.00 59.50 296 MET A N 1
ATOM 2358 C CA . MET A 1 296 ? 31.204 -3.746 -6.383 1.00 59.50 296 MET A CA 1
ATOM 2359 C C . MET A 1 296 ? 32.477 -4.067 -5.572 1.00 59.50 296 MET A C 1
ATOM 2361 O O . MET A 1 296 ? 32.535 -3.774 -4.376 1.00 59.50 296 MET A O 1
ATOM 2365 N N . MET A 1 297 ? 33.538 -4.584 -6.208 1.00 63.41 297 MET A N 1
ATOM 2366 C CA . MET A 1 297 ? 34.814 -4.854 -5.525 1.00 63.41 297 MET A CA 1
ATOM 2367 C C . MET A 1 297 ? 35.557 -3.575 -5.111 1.00 63.41 297 MET A C 1
ATOM 2369 O O . MET A 1 297 ? 36.205 -3.553 -4.062 1.00 63.41 297 MET A O 1
ATOM 2373 N N . HIS A 1 298 ? 35.406 -2.480 -5.863 1.00 67.81 298 HIS A N 1
ATOM 2374 C CA . HIS A 1 298 ? 35.978 -1.185 -5.485 1.00 67.81 298 HIS A CA 1
ATOM 2375 C C . HIS A 1 298 ? 35.254 -0.551 -4.288 1.00 67.81 298 HIS A C 1
ATOM 2377 O O . HIS A 1 298 ? 35.902 0.049 -3.427 1.00 67.81 298 HIS A O 1
ATOM 2383 N N . VAL A 1 299 ? 33.937 -0.751 -4.173 1.00 70.69 299 VAL A N 1
ATOM 2384 C CA . VAL A 1 299 ? 33.132 -0.263 -3.038 1.00 70.69 299 VAL A CA 1
ATOM 2385 C C . VAL A 1 299 ? 33.469 -1.018 -1.746 1.00 70.69 299 VAL A C 1
ATOM 2387 O O . VAL A 1 299 ? 33.617 -0.414 -0.684 1.00 70.69 299 VAL A O 1
ATOM 2390 N N . LEU A 1 300 ? 33.687 -2.333 -1.821 1.00 72.75 300 LEU A N 1
ATOM 2391 C CA . LEU A 1 300 ? 34.093 -3.128 -0.654 1.00 72.75 300 LEU A CA 1
ATOM 2392 C C . LEU A 1 300 ? 35.499 -2.766 -0.148 1.00 72.7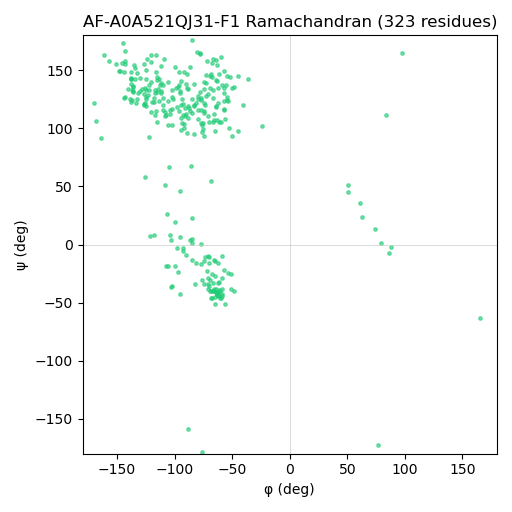5 300 LEU A C 1
ATOM 2394 O O . LEU A 1 300 ? 35.757 -2.795 1.060 1.00 72.75 300 LEU A O 1
ATOM 2398 N N . GLN A 1 301 ? 36.415 -2.387 -1.043 1.00 74.81 301 GLN A N 1
ATOM 2399 C CA . GLN A 1 301 ? 37.752 -1.940 -0.648 1.00 74.81 301 GLN A CA 1
ATOM 2400 C C . GLN A 1 301 ? 37.759 -0.532 -0.033 1.00 74.81 301 GLN A C 1
ATOM 2402 O O . GLN A 1 301 ? 38.540 -0.290 0.893 1.00 74.81 301 GLN A O 1
ATOM 2407 N N . SER A 1 302 ? 36.895 0.385 -0.480 1.00 77.88 302 SER A N 1
ATOM 2408 C CA . SER A 1 302 ? 36.801 1.728 0.110 1.00 77.88 302 SER A CA 1
ATOM 2409 C C . SER A 1 302 ? 36.184 1.702 1.516 1.00 77.88 302 SER A C 1
ATOM 2411 O O . SER A 1 302 ? 36.699 2.367 2.418 1.00 77.88 302 SER A O 1
ATOM 2413 N N . LEU A 1 303 ? 35.182 0.846 1.752 1.00 78.50 303 LEU A N 1
ATOM 2414 C CA . LEU A 1 303 ? 34.571 0.629 3.072 1.00 78.50 303 LEU A CA 1
ATOM 2415 C C . LEU A 1 303 ? 35.564 0.085 4.108 1.00 78.50 303 LEU A C 1
ATOM 2417 O O . LEU A 1 303 ? 35.593 0.561 5.245 1.00 78.50 303 LEU A O 1
ATOM 2421 N N . LYS A 1 304 ? 36.440 -0.852 3.719 1.00 84.25 304 LYS A N 1
ATOM 2422 C CA . LYS A 1 304 ? 37.500 -1.350 4.614 1.00 84.25 304 LYS A CA 1
ATOM 2423 C C . LYS A 1 304 ? 38.453 -0.238 5.056 1.00 84.25 304 LYS A C 1
ATOM 2425 O O . LYS A 1 304 ? 38.838 -0.205 6.221 1.00 84.25 304 LYS A O 1
ATOM 2430 N N . ARG A 1 305 ? 38.817 0.688 4.164 1.00 86.31 305 ARG A N 1
ATOM 2431 C CA . ARG A 1 305 ? 39.710 1.810 4.510 1.00 86.31 305 ARG A CA 1
ATOM 2432 C C . ARG A 1 305 ? 39.041 2.803 5.461 1.00 86.31 305 ARG A C 1
ATOM 2434 O O . ARG A 1 305 ? 39.685 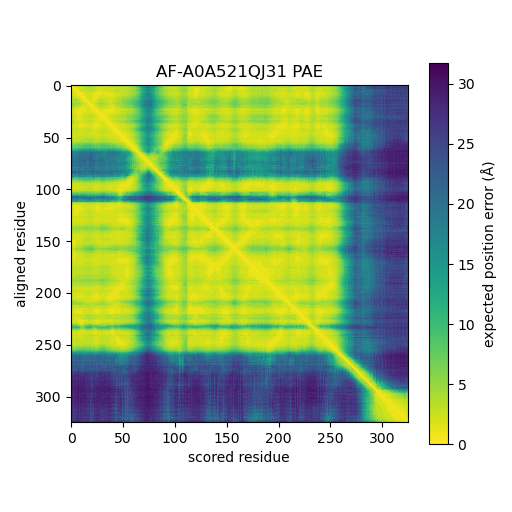3.244 6.408 1.00 86.31 305 ARG A O 1
ATOM 2441 N N . ALA A 1 306 ? 37.757 3.101 5.257 1.00 85.44 306 ALA A N 1
ATOM 2442 C CA . ALA A 1 306 ? 37.000 3.987 6.141 1.00 85.44 306 ALA A CA 1
ATOM 2443 C C . ALA A 1 306 ? 36.900 3.424 7.571 1.00 85.44 306 ALA A C 1
ATOM 2445 O O . ALA A 1 306 ? 37.181 4.140 8.529 1.00 85.44 306 ALA A O 1
ATOM 2446 N N . ALA A 1 307 ? 36.611 2.126 7.719 1.00 86.50 307 ALA A N 1
ATOM 2447 C CA . ALA A 1 307 ? 36.523 1.477 9.030 1.00 86.50 307 ALA A CA 1
ATOM 2448 C C . ALA A 1 307 ? 37.853 1.517 9.809 1.00 86.50 307 ALA A C 1
ATOM 2450 O O . ALA A 1 307 ? 37.862 1.760 11.017 1.00 86.50 307 ALA A O 1
ATOM 2451 N N . TRP A 1 308 ? 38.985 1.338 9.119 1.00 90.12 308 TRP A N 1
ATOM 2452 C CA . TRP A 1 308 ? 40.313 1.440 9.734 1.00 90.12 308 TRP A CA 1
ATOM 2453 C C . TRP A 1 308 ? 40.636 2.858 10.223 1.00 90.12 308 TRP A C 1
ATOM 2455 O O . TRP A 1 308 ? 41.210 3.008 11.301 1.00 90.12 308 TRP A O 1
ATOM 2465 N N . LEU A 1 309 ? 40.231 3.897 9.485 1.00 91.50 309 LEU A N 1
ATOM 2466 C CA . LEU A 1 309 ? 40.416 5.289 9.910 1.00 91.50 309 LEU A CA 1
ATOM 2467 C C . LEU A 1 309 ? 39.572 5.628 11.145 1.00 91.50 309 LEU A C 1
ATOM 2469 O O . LEU A 1 309 ? 40.071 6.276 12.065 1.00 91.50 309 LEU A O 1
ATOM 2473 N N . SER A 1 310 ? 38.329 5.143 11.213 1.00 86.94 310 SER A N 1
ATOM 2474 C CA . SER A 1 310 ? 37.468 5.325 12.388 1.00 86.94 310 SER A CA 1
ATOM 2475 C C . SER A 1 310 ? 38.039 4.643 13.635 1.00 86.94 310 SER A C 1
ATOM 2477 O O . SER A 1 310 ? 38.038 5.240 14.711 1.00 86.94 310 SER A O 1
ATOM 2479 N N . ALA A 1 311 ? 38.580 3.429 13.494 1.00 93.81 311 ALA A N 1
ATOM 2480 C CA . ALA A 1 311 ? 39.230 2.718 14.595 1.00 93.81 311 ALA A CA 1
ATOM 2481 C C . ALA A 1 311 ? 40.478 3.463 15.107 1.00 93.81 311 ALA A C 1
ATOM 2483 O O . ALA A 1 311 ? 40.665 3.594 16.317 1.00 93.81 311 ALA A O 1
ATOM 2484 N N . TRP A 1 312 ? 41.292 4.016 14.201 1.00 96.38 312 TRP A N 1
ATOM 2485 C CA . TRP A 1 312 ? 42.447 4.847 14.561 1.00 96.38 312 TRP A CA 1
ATOM 2486 C C . TRP A 1 312 ? 42.047 6.131 15.291 1.00 96.38 312 TRP A C 1
ATOM 2488 O O . TRP A 1 312 ? 42.659 6.475 16.302 1.00 96.38 312 TRP A O 1
ATOM 2498 N N . ALA A 1 313 ? 41.004 6.820 14.823 1.00 93.75 313 ALA A N 1
ATOM 2499 C CA . ALA A 1 313 ? 40.506 8.036 15.461 1.00 93.75 313 ALA A CA 1
ATOM 2500 C C . ALA A 1 313 ? 39.982 7.768 16.883 1.00 93.75 313 ALA A C 1
ATOM 2502 O O . ALA A 1 313 ? 40.305 8.512 17.809 1.00 93.75 313 ALA A O 1
ATOM 2503 N N . LEU A 1 314 ? 39.235 6.674 17.077 1.00 95.81 314 LEU A N 1
ATOM 2504 C CA . LEU A 1 314 ? 38.779 6.227 18.398 1.00 95.81 314 LEU A CA 1
ATOM 2505 C C . LEU A 1 314 ? 39.950 5.877 19.322 1.00 95.81 314 LEU A C 1
ATOM 2507 O O . LEU A 1 314 ? 39.950 6.289 20.481 1.00 95.81 314 LEU A O 1
ATOM 2511 N N . GLY A 1 315 ? 40.964 5.171 18.811 1.00 96.31 315 GLY A N 1
ATOM 2512 C CA . GLY A 1 315 ? 42.173 4.843 19.569 1.00 96.31 315 GLY A CA 1
ATOM 2513 C C . GLY A 1 315 ? 42.935 6.089 20.029 1.00 96.31 315 GLY A C 1
ATOM 2514 O O . GLY A 1 315 ? 43.287 6.199 21.202 1.00 96.31 315 GLY A O 1
ATOM 2515 N N . LEU A 1 316 ? 43.123 7.068 19.137 1.00 96.25 316 LEU A N 1
ATOM 2516 C CA . LEU A 1 316 ? 43.757 8.352 19.461 1.00 96.25 316 LEU A CA 1
ATOM 2517 C C . LEU A 1 316 ? 42.963 9.146 20.504 1.00 96.25 316 LEU A C 1
ATOM 2519 O O . LEU A 1 316 ? 43.555 9.680 21.442 1.00 96.25 316 LEU A O 1
ATOM 2523 N N . LEU A 1 317 ? 41.632 9.188 20.385 1.00 95.50 317 LEU A N 1
ATOM 2524 C CA . LEU A 1 317 ? 40.764 9.842 21.367 1.00 95.50 317 LEU A CA 1
ATOM 2525 C C . LEU A 1 317 ? 40.938 9.222 22.764 1.00 95.50 317 LEU A C 1
ATOM 2527 O O . LEU A 1 317 ? 41.054 9.942 23.755 1.00 95.50 317 LEU A O 1
ATOM 2531 N N . LEU A 1 318 ? 41.015 7.891 22.838 1.00 96.06 318 LEU A N 1
ATOM 2532 C CA . LEU A 1 318 ? 41.201 7.144 24.083 1.00 96.06 318 LEU A CA 1
ATOM 2533 C C . LEU A 1 318 ? 42.558 7.449 24.738 1.00 96.06 318 LEU A C 1
ATOM 2535 O O . LEU A 1 318 ? 42.618 7.671 25.946 1.00 96.06 318 LEU A O 1
ATOM 2539 N N . VAL A 1 319 ? 43.628 7.550 23.942 1.00 96.25 319 VAL A N 1
ATOM 2540 C CA . VAL A 1 319 ? 44.964 7.949 24.424 1.00 96.25 319 VAL A CA 1
ATOM 2541 C C . VAL A 1 319 ? 44.956 9.378 24.978 1.00 96.25 319 VAL A C 1
ATOM 2543 O O . VAL A 1 319 ? 45.506 9.618 26.051 1.00 96.25 319 VAL A O 1
ATOM 2546 N N . VAL A 1 320 ? 44.290 10.326 24.307 1.00 95.94 320 VAL A N 1
ATOM 2547 C CA . VAL A 1 320 ? 44.180 11.719 24.784 1.00 95.94 320 VAL A CA 1
ATOM 2548 C C . VAL A 1 320 ? 43.404 11.809 26.102 1.00 95.94 320 VAL A C 1
ATOM 2550 O O . VAL A 1 320 ? 43.780 12.586 26.979 1.00 95.94 320 VAL A O 1
ATOM 2553 N N . ILE A 1 321 ? 42.345 11.012 26.267 1.00 94.94 321 ILE A N 1
ATOM 2554 C CA . ILE A 1 321 ? 41.571 10.949 27.516 1.00 94.94 321 ILE A CA 1
ATOM 2555 C C . ILE A 1 321 ? 42.424 10.378 28.658 1.00 94.94 321 ILE A C 1
ATOM 2557 O O . ILE A 1 321 ? 42.361 10.893 29.773 1.00 94.94 321 ILE A O 1
ATOM 2561 N N . LEU A 1 322 ? 43.240 9.354 28.385 1.00 93.38 322 LEU A N 1
ATOM 2562 C CA . LEU A 1 322 ? 44.122 8.741 29.382 1.00 93.38 322 LEU A CA 1
ATOM 2563 C C . LEU A 1 322 ? 45.281 9.655 29.799 1.00 93.38 322 LEU A C 1
ATOM 2565 O O . LEU A 1 322 ? 45.629 9.664 30.970 1.00 93.38 322 LEU A O 1
ATOM 2569 N N . LEU A 1 323 ? 45.838 10.454 28.884 1.00 91.88 323 LEU A N 1
ATOM 2570 C CA . LEU A 1 323 ? 46.914 11.411 29.191 1.00 91.88 323 LEU A CA 1
ATOM 2571 C C . LEU A 1 323 ? 46.441 12.663 29.951 1.00 91.88 323 LEU A C 1
ATOM 2573 O O . LEU A 1 323 ? 47.269 13.421 30.449 1.00 91.88 323 LEU A O 1
ATOM 2577 N N . ARG A 1 324 ? 45.128 12.920 30.005 1.00 88.25 324 ARG A N 1
ATOM 2578 C CA . ARG A 1 324 ? 44.534 14.048 30.745 1.00 88.25 324 ARG A CA 1
ATOM 2579 C C . ARG A 1 324 ? 44.101 13.699 32.175 1.00 88.25 324 ARG A C 1
ATOM 2581 O O . ARG A 1 324 ? 43.618 14.593 32.869 1.00 88.25 324 ARG A O 1
ATOM 2588 N N . ARG A 1 325 ? 44.226 12.439 32.592 1.00 78.06 325 ARG A N 1
ATOM 2589 C CA . ARG A 1 325 ? 44.010 11.988 33.974 1.00 78.06 325 ARG A CA 1
ATOM 2590 C C . ARG A 1 325 ? 45.336 11.857 34.703 1.00 78.06 325 ARG A C 1
ATOM 2592 O O . ARG A 1 325 ? 45.323 12.145 35.917 1.00 78.06 325 ARG A O 1
#

pLDDT: mean 87.47, std 15.92, range [40.34, 98.75]

Secondary structure (DSSP, 8-state):
-EE---SEEEEESS-TTTTT-S-EEEEE-TTS-EEEEEEEE--S-EEEEEEEEEEEEEEEE--------EEE-TTS-EEE---------EEEEEEEEEEEEES-GGGTT-GGGSPEEEETT--PBP-EEEEEEEE-S-TTSPPEEEEEEE--EEEEETTEEEEEPPEEEEEEEE-HHHHHHHHHHHHTT--SEEEEEEEEETTEEEE--SSS--SEEEE---TTTS-EE--TT-------TTBEEEEEEEEE-------------------------------------S-S--THHHHHHHHHHHHHHHHHHHHHHHHHHHHT-

Mean predicted aligned error: 11.78 Å

Nearest PDB structures (foldseek):
  8b9a-assembly1_4  TM=1.917E-01  e=1.281E+00  Saccharomyces cerevisiae
  6eyc-assembly1_4  TM=2.337E-01  e=3.545E+00  Saccharomyces cerevisiae S288C
  7p5z-assembly1_C  TM=1.578E-01  e=1.966E+00  Saccharomyces cerevisiae S288C
  8do8-assembly1_C  TM=1.676E-01  e=5.442E+00  Homo sapiens